Protein AF-0000000080409217 (afdb_homodimer)

Sequence (264 aa):
MKQIHHLCIQTPDYEASKRFYEALGFELVQESPDFHTRAFNSWLKLGDFYIELQTAKVDETLSPYSKHVAGPVHFALYVDDLEAEVRRLESLGVTFLPKHGGNIYFVVDGHLSKLKAPEGTIIELRDTFVIKMKQIHHLCIQTPDYEASKRFYEALGFELVQESPDFHTRAFNSWLKLGDFYIELQTAKVDETLSPYSKHVAGPVHFALYVDDLEAEVRRLESLGVTFLPKHGGNIYFVVDGHLSKLKAPEGTIIELRDTFVIK

Structure (mmCIF, N/CA/C/O backbone):
data_AF-0000000080409217-model_v1
#
loop_
_entity.id
_entity.type
_entity.pdbx_description
1 polymer Glyoxalase
#
loop_
_atom_site.group_PDB
_atom_site.id
_atom_site.type_symbol
_atom_site.label_atom_id
_atom_site.label_alt_id
_atom_site.label_comp_id
_atom_site.label_asym_id
_atom_site.label_entity_id
_atom_site.label_seq_id
_atom_site.pdbx_PDB_ins_code
_atom_site.Cartn_x
_atom_site.Cartn_y
_atom_site.Cartn_z
_atom_site.occupancy
_atom_site.B_iso_or_equiv
_atom_site.auth_seq_id
_atom_site.auth_comp_id
_atom_site.auth_asym_id
_atom_site.auth_atom_id
_atom_site.pdbx_PDB_model_num
ATOM 1 N N . MET A 1 1 ? -2.992 -17.125 6.266 1 79.44 1 MET A N 1
ATOM 2 C CA . MET A 1 1 ? -2.291 -15.898 5.91 1 79.44 1 MET A CA 1
ATOM 3 C C . MET A 1 1 ? -1.653 -15.258 7.141 1 79.44 1 MET A C 1
ATOM 5 O O . MET A 1 1 ? -2.25 -15.242 8.219 1 79.44 1 MET A O 1
ATOM 9 N N . LYS A 1 2 ? -0.479 -14.781 7 1 86.69 2 LYS A N 1
ATOM 10 C CA . LYS A 1 2 ? 0.3 -14.344 8.156 1 86.69 2 LYS A CA 1
ATOM 11 C C . LYS A 1 2 ? 0.233 -12.836 8.328 1 86.69 2 LYS A C 1
ATOM 13 O O . LYS A 1 2 ? -0.535 -12.328 9.148 1 86.69 2 LYS A O 1
ATOM 18 N N . GLN A 1 3 ? 0.924 -12.07 7.457 1 93.5 3 GLN A N 1
ATOM 19 C CA . GLN A 1 3 ? 1.006 -10.625 7.648 1 93.5 3 GLN A CA 1
ATOM 20 C C . GLN A 1 3 ? 1.441 -9.922 6.367 1 93.5 3 GLN A C 1
ATOM 22 O O . GLN A 1 3 ? 1.856 -10.57 5.406 1 93.5 3 GLN A O 1
ATOM 27 N N . ILE A 1 4 ? 1.245 -8.609 6.371 1 96.94 4 ILE A N 1
ATOM 28 C CA . ILE A 1 4 ? 1.768 -7.762 5.305 1 96.94 4 ILE A CA 1
ATOM 29 C C . ILE A 1 4 ? 3.291 -7.848 5.277 1 96.94 4 ILE A C 1
ATOM 31 O O . ILE A 1 4 ? 3.939 -7.848 6.328 1 96.94 4 ILE A O 1
ATOM 35 N N . HIS A 1 5 ? 3.803 -8.047 4.133 1 96.12 5 HIS A N 1
ATOM 36 C CA . HIS A 1 5 ? 5.25 -8.102 3.975 1 96.12 5 HIS A CA 1
ATOM 37 C C . HIS A 1 5 ? 5.805 -6.766 3.484 1 96.12 5 HIS A C 1
ATOM 39 O O . HIS A 1 5 ? 6.648 -6.16 4.145 1 96.12 5 HIS A O 1
ATOM 45 N N . HIS A 1 6 ? 5.355 -6.328 2.285 1 97.44 6 HIS A N 1
ATOM 46 C CA . HIS A 1 6 ? 5.895 -5.062 1.792 1 97.44 6 HIS A CA 1
ATOM 47 C C . HIS A 1 6 ? 4.887 -4.348 0.898 1 97.44 6 HIS A C 1
ATOM 49 O O . HIS A 1 6 ? 3.898 -4.945 0.467 1 97.44 6 HIS A O 1
ATOM 55 N N . LEU A 1 7 ? 5.102 -3.111 0.765 1 98.75 7 LEU A N 1
ATOM 56 C CA . LEU A 1 7 ? 4.5 -2.246 -0.244 1 98.75 7 LEU A CA 1
ATOM 57 C C . LEU A 1 7 ? 5.543 -1.783 -1.256 1 98.75 7 LEU A C 1
ATOM 59 O O . LEU A 1 7 ? 6.613 -1.309 -0.875 1 98.75 7 LEU A O 1
ATOM 63 N N . CYS A 1 8 ? 5.254 -1.978 -2.479 1 98.75 8 CYS A N 1
ATOM 64 C CA . CYS A 1 8 ? 6.164 -1.5 -3.512 1 98.75 8 CYS A CA 1
ATOM 65 C C . CYS A 1 8 ? 5.781 -0.098 -3.971 1 98.75 8 CYS A C 1
ATOM 67 O O . CYS A 1 8 ? 4.613 0.166 -4.27 1 98.75 8 CYS A O 1
ATOM 69 N N . ILE A 1 9 ? 6.727 0.776 -4.02 1 98.88 9 ILE A N 1
ATOM 70 C CA . ILE A 1 9 ? 6.535 2.156 -4.449 1 98.88 9 ILE A CA 1
ATOM 71 C C . ILE A 1 9 ? 7.512 2.484 -5.578 1 98.88 9 ILE A C 1
ATOM 73 O O . ILE A 1 9 ? 8.711 2.229 -5.465 1 98.88 9 ILE A O 1
ATOM 77 N N . GLN A 1 10 ? 6.953 3.039 -6.645 1 98.88 10 GLN A N 1
ATOM 78 C CA . GLN A 1 10 ? 7.785 3.482 -7.762 1 98.88 10 GLN A CA 1
ATOM 79 C C . GLN A 1 10 ? 7.996 4.992 -7.723 1 98.88 10 GLN A C 1
ATOM 81 O O . GLN A 1 10 ? 7.082 5.742 -7.371 1 98.88 10 GLN A O 1
ATOM 86 N N . THR A 1 11 ? 9.172 5.395 -8.102 1 98.81 11 THR A N 1
ATOM 87 C CA . THR A 1 11 ? 9.492 6.816 -8.016 1 98.81 11 THR A CA 1
ATOM 88 C C . THR A 1 11 ? 10.336 7.258 -9.203 1 98.81 11 THR A C 1
ATOM 90 O O . THR A 1 11 ? 11.219 6.523 -9.656 1 98.81 11 THR A O 1
ATOM 93 N N . PRO A 1 12 ? 10.039 8.461 -9.719 1 98 12 PRO A N 1
ATOM 94 C CA . PRO A 1 12 ? 10.914 9.039 -10.742 1 98 12 PRO A CA 1
ATOM 95 C C . PRO A 1 12 ? 12.133 9.742 -10.148 1 98 12 PRO A C 1
ATOM 97 O O . PRO A 1 12 ? 13.055 10.102 -10.875 1 98 12 PRO A O 1
ATOM 100 N N . ASP A 1 13 ? 12.164 9.977 -8.891 1 98 13 ASP A N 1
ATOM 101 C CA . ASP A 1 13 ? 13.258 10.641 -8.195 1 98 13 ASP A CA 1
ATOM 102 C C . ASP A 1 13 ? 13.711 9.82 -6.988 1 98 13 ASP A C 1
ATOM 104 O O . ASP A 1 13 ? 13.328 10.102 -5.852 1 98 13 ASP A O 1
ATOM 108 N N . TYR A 1 14 ? 14.633 8.898 -7.254 1 98.5 14 TYR A N 1
ATOM 109 C CA . TYR A 1 14 ? 15.031 7.875 -6.297 1 98.5 14 TYR A CA 1
ATOM 110 C C . TYR A 1 14 ? 15.633 8.5 -5.043 1 98.5 14 TYR A C 1
ATOM 112 O O . TYR A 1 14 ? 15.219 8.18 -3.926 1 98.5 14 TYR A O 1
ATOM 120 N N . GLU A 1 15 ? 16.531 9.383 -5.23 1 98.69 15 GLU A N 1
ATOM 121 C CA . GLU A 1 15 ? 17.25 9.953 -4.094 1 98.69 15 GLU A CA 1
ATOM 122 C C . GLU A 1 15 ? 16.312 10.727 -3.178 1 98.69 15 GLU A C 1
ATOM 124 O O . GLU A 1 15 ? 16.391 10.602 -1.952 1 98.69 15 GLU A O 1
ATOM 129 N N . ALA A 1 16 ? 15.438 11.5 -3.754 1 98.69 16 ALA A N 1
ATOM 130 C CA . ALA A 1 16 ? 14.484 12.273 -2.965 1 98.69 16 ALA A CA 1
ATOM 131 C C . ALA A 1 16 ? 13.531 11.352 -2.201 1 98.69 16 ALA A C 1
ATOM 133 O O . ALA A 1 16 ? 13.258 11.57 -1.021 1 98.69 16 ALA A O 1
ATOM 134 N N . SER A 1 17 ? 13.078 10.32 -2.861 1 98.88 17 SER A N 1
ATOM 135 C CA . SER A 1 17 ? 12.164 9.391 -2.213 1 98.88 17 SER A CA 1
ATOM 136 C C . SER A 1 17 ? 12.859 8.609 -1.104 1 98.88 17 SER A C 1
ATOM 138 O O . SER A 1 17 ? 12.305 8.422 -0.023 1 98.88 17 SER A O 1
ATOM 140 N N . LYS A 1 18 ? 14.023 8.18 -1.404 1 98.75 18 LYS A N 1
ATOM 141 C CA . LYS A 1 18 ? 14.797 7.473 -0.39 1 98.75 18 LYS A CA 1
ATOM 142 C C . LYS A 1 18 ? 14.953 8.312 0.871 1 98.75 18 LYS A C 1
ATOM 144 O O . LYS A 1 18 ? 14.688 7.844 1.979 1 98.75 18 LYS A O 1
ATOM 149 N N . ARG A 1 19 ? 15.359 9.539 0.72 1 98.62 19 ARG A N 1
ATOM 150 C CA . ARG A 1 19 ? 15.539 10.445 1.847 1 98.62 19 ARG A CA 1
ATOM 151 C C . ARG A 1 19 ? 14.227 10.664 2.592 1 98.62 19 ARG A C 1
ATOM 153 O O . ARG A 1 19 ? 14.203 10.727 3.822 1 98.62 19 ARG A O 1
ATOM 160 N N . PHE A 1 20 ? 13.188 10.773 1.83 1 98.81 20 PHE A N 1
ATOM 161 C CA . PHE A 1 20 ? 11.867 10.984 2.398 1 98.81 20 PHE A CA 1
ATOM 162 C C . PHE A 1 20 ? 11.469 9.828 3.307 1 98.81 20 PHE A C 1
ATOM 164 O O . PHE A 1 20 ? 11.07 10.039 4.453 1 98.81 20 PHE A O 1
ATOM 171 N N . TYR A 1 21 ? 11.594 8.625 2.875 1 98.75 21 TYR A N 1
ATOM 172 C CA . TYR A 1 21 ? 11.156 7.461 3.648 1 98.75 21 TYR A CA 1
ATOM 173 C C . TYR A 1 21 ? 12.109 7.199 4.812 1 98.75 21 TYR A C 1
ATOM 175 O O . TYR A 1 21 ? 11.688 6.723 5.867 1 98.75 21 TYR A O 1
ATOM 183 N N . GLU A 1 22 ? 13.344 7.531 4.613 1 98.56 22 GLU A N 1
ATOM 184 C CA . GLU A 1 22 ? 14.258 7.484 5.754 1 98.56 22 GLU A CA 1
ATOM 185 C C . GLU A 1 22 ? 13.828 8.469 6.84 1 98.56 22 GLU A C 1
ATOM 187 O O . GLU A 1 22 ? 13.898 8.156 8.031 1 98.56 22 GLU A O 1
ATOM 192 N N . ALA A 1 23 ? 13.414 9.656 6.414 1 98.12 23 ALA A N 1
ATOM 193 C CA . ALA A 1 23 ? 12.922 10.648 7.363 1 98.12 23 ALA A CA 1
ATOM 194 C C . ALA A 1 23 ? 11.703 10.133 8.125 1 98.12 23 ALA A C 1
ATOM 196 O O . ALA A 1 23 ? 11.445 10.547 9.258 1 98.12 23 ALA A O 1
ATOM 197 N N . LEU A 1 24 ? 10.977 9.203 7.516 1 98.06 24 LEU A N 1
ATOM 198 C CA . LEU A 1 24 ? 9.789 8.641 8.148 1 98.06 24 LEU A CA 1
ATOM 199 C C . LEU A 1 24 ? 10.156 7.496 9.086 1 98.06 24 LEU A C 1
ATOM 201 O O . LEU A 1 24 ? 9.281 6.859 9.672 1 98.06 24 LEU A O 1
ATOM 205 N N . GLY A 1 25 ? 11.383 7.168 9.156 1 97.19 25 GLY A N 1
ATOM 206 C CA . GLY A 1 25 ? 11.828 6.172 10.125 1 97.19 25 GLY A CA 1
ATOM 207 C C . GLY A 1 25 ? 12.203 4.848 9.484 1 97.19 25 GLY A C 1
ATOM 208 O O . GLY A 1 25 ? 12.609 3.914 10.172 1 97.19 25 GLY A O 1
ATOM 209 N N . PHE A 1 26 ? 12.055 4.793 8.156 1 98.44 26 PHE A N 1
ATOM 210 C CA . PHE A 1 26 ? 12.484 3.578 7.473 1 98.44 26 PHE A CA 1
ATOM 211 C C . PHE A 1 26 ? 14.008 3.514 7.383 1 98.44 26 PHE A C 1
ATOM 213 O O . PHE A 1 26 ? 14.664 4.531 7.16 1 98.44 26 PHE A O 1
ATOM 220 N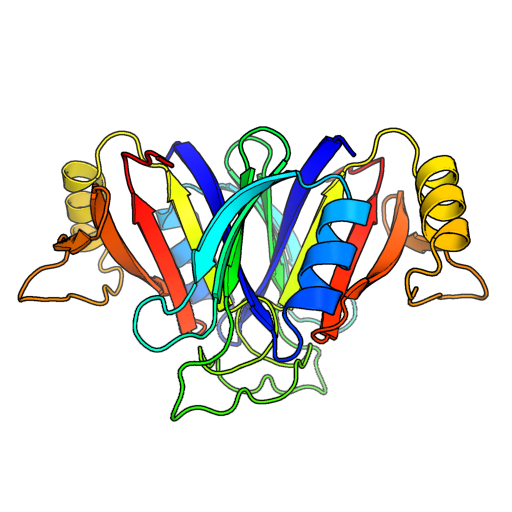 N . GLU A 1 27 ? 14.5 2.27 7.512 1 98.06 27 GLU A N 1
ATOM 221 C CA . GLU A 1 27 ? 15.93 2.029 7.383 1 98.06 27 GLU A CA 1
ATOM 222 C C . GLU A 1 27 ? 16.266 1.353 6.059 1 98.06 27 GLU A C 1
ATOM 224 O O . GLU A 1 27 ? 15.664 0.336 5.707 1 98.06 27 GLU A O 1
ATOM 229 N N . LEU A 1 28 ? 17.188 1.879 5.324 1 98.25 28 LEU A N 1
ATOM 230 C CA . LEU A 1 28 ? 17.672 1.218 4.117 1 98.25 28 LEU A CA 1
ATOM 231 C C . LEU A 1 28 ? 18.422 -0.06 4.465 1 98.25 28 LEU A C 1
ATOM 233 O O . LEU A 1 28 ? 19.469 -0.009 5.113 1 98.25 28 LEU A O 1
ATOM 237 N N . VAL A 1 29 ? 17.938 -1.177 4.012 1 97.06 29 VAL A N 1
ATOM 238 C CA . VAL A 1 29 ? 18.578 -2.426 4.414 1 97.06 29 VAL A CA 1
ATOM 239 C C . VAL A 1 29 ? 19.234 -3.09 3.203 1 97.06 29 VAL A C 1
ATOM 241 O O . VAL A 1 29 ? 20.078 -3.969 3.352 1 97.06 29 VAL A O 1
ATOM 244 N N . GLN A 1 30 ? 18.797 -2.703 1.999 1 96.88 30 GLN A N 1
ATOM 245 C CA . GLN A 1 30 ? 19.406 -3.174 0.761 1 96.88 30 GLN A CA 1
ATOM 246 C C . GLN A 1 30 ? 19.188 -2.182 -0.377 1 96.88 30 GLN A C 1
ATOM 248 O O . GLN A 1 30 ? 18.062 -1.697 -0.57 1 96.88 30 GLN A O 1
ATOM 253 N N . GLU A 1 31 ? 20.234 -1.83 -1.026 1 97.12 31 GLU A N 1
ATOM 254 C CA . GLU A 1 31 ? 20.203 -0.997 -2.225 1 97.12 31 GLU A CA 1
ATOM 255 C C . GLU A 1 31 ? 20.797 -1.722 -3.422 1 97.12 31 GLU A C 1
ATOM 257 O O . GLU A 1 31 ? 21.984 -2.094 -3.398 1 97.12 31 GLU A O 1
ATOM 262 N N . SER A 1 32 ? 19.953 -1.955 -4.418 1 95.19 32 SER A N 1
ATOM 263 C CA . SER A 1 32 ? 20.406 -2.693 -5.59 1 95.19 32 SER A CA 1
ATOM 264 C C . SER A 1 32 ? 20.422 -1.807 -6.832 1 95.19 32 SER A C 1
ATOM 266 O O . SER A 1 32 ? 19.391 -1.588 -7.457 1 95.19 32 SER A O 1
ATOM 268 N N . PRO A 1 33 ? 21.625 -1.341 -7.195 1 95.94 33 PRO A N 1
ATOM 269 C CA . PRO A 1 33 ? 21.734 -0.594 -8.453 1 95.94 33 PRO A CA 1
ATOM 270 C C . PRO A 1 33 ? 21.672 -1.495 -9.68 1 95.94 33 PRO A C 1
ATOM 272 O O . PRO A 1 33 ? 22.047 -2.666 -9.617 1 95.94 33 PRO A O 1
ATOM 275 N N . ASP A 1 34 ? 21.125 -0.956 -10.781 1 94.56 34 ASP A N 1
ATOM 276 C CA . ASP A 1 34 ? 21.062 -1.644 -12.07 1 94.56 34 ASP A CA 1
ATOM 277 C C . ASP A 1 34 ? 20.344 -2.984 -11.945 1 94.56 34 ASP A C 1
ATOM 279 O O . ASP A 1 34 ? 20.859 -4.016 -12.375 1 94.56 34 ASP A O 1
ATOM 283 N N . PHE A 1 35 ? 19.219 -2.889 -11.305 1 91.56 35 PHE A N 1
ATOM 284 C CA . PHE A 1 35 ? 18.453 -4.09 -10.992 1 91.56 35 PHE A CA 1
ATOM 285 C C . PHE A 1 35 ? 17.359 -4.328 -12.031 1 91.56 35 PHE A C 1
ATOM 287 O O . PHE A 1 35 ? 16.406 -3.553 -12.125 1 91.56 35 PHE A O 1
ATOM 294 N N . HIS A 1 36 ? 17.453 -5.406 -12.781 1 91.75 36 HIS A N 1
ATOM 295 C CA . HIS A 1 36 ? 16.469 -5.766 -13.789 1 91.75 36 HIS A CA 1
ATOM 296 C C . HIS A 1 36 ? 16.094 -4.566 -14.656 1 91.75 36 HIS A C 1
ATOM 298 O O . HIS A 1 36 ? 14.906 -4.25 -14.812 1 91.75 36 HIS A O 1
ATOM 304 N N . THR A 1 37 ? 17 -3.803 -15.102 1 95 37 THR A N 1
ATOM 305 C CA . THR A 1 37 ? 16.906 -2.68 -16.031 1 95 37 THR A CA 1
ATOM 306 C C . THR A 1 37 ? 16.391 -1.435 -15.32 1 95 37 THR A C 1
ATOM 308 O O . THR A 1 37 ? 15.977 -0.469 -15.969 1 95 37 THR A O 1
ATOM 311 N N . ARG A 1 38 ? 16.312 -1.523 -14.039 1 97.19 38 ARG A N 1
ATOM 312 C CA . ARG A 1 38 ? 16.016 -0.347 -13.227 1 97.19 38 ARG A CA 1
ATOM 313 C C . ARG A 1 38 ? 17.312 0.275 -12.688 1 97.19 38 ARG A C 1
ATOM 315 O O . ARG A 1 38 ? 18.266 -0.435 -12.391 1 97.19 38 ARG A O 1
ATOM 322 N N . ALA A 1 39 ? 17.25 1.572 -12.578 1 97.69 39 ALA A N 1
ATOM 323 C CA . ALA A 1 39 ? 18.391 2.221 -11.953 1 97.69 39 ALA A CA 1
ATOM 324 C C . ALA A 1 39 ? 18.578 1.74 -10.523 1 97.69 39 ALA A C 1
ATOM 326 O O . ALA A 1 39 ? 19.703 1.487 -10.086 1 97.69 39 ALA A O 1
ATOM 327 N N . PHE A 1 40 ? 17.438 1.623 -9.773 1 97.75 40 PHE A N 1
ATOM 328 C CA . PHE A 1 40 ? 17.547 1.156 -8.398 1 97.75 40 PHE A CA 1
ATOM 329 C C . PHE A 1 40 ? 16.344 0.286 -8.023 1 97.75 40 PHE A C 1
ATOM 331 O O . PHE A 1 40 ? 15.227 0.536 -8.477 1 97.75 40 PHE A O 1
ATOM 338 N N . ASN A 1 41 ? 16.547 -0.669 -7.25 1 97.25 41 ASN A N 1
ATOM 339 C CA . ASN A 1 41 ? 15.586 -1.37 -6.395 1 97.25 41 ASN A CA 1
ATOM 340 C C . ASN A 1 41 ? 16.109 -1.495 -4.965 1 97.25 41 ASN A C 1
ATOM 342 O O . ASN A 1 41 ? 17.156 -2.09 -4.73 1 97.25 41 ASN A O 1
ATOM 346 N N . SER A 1 42 ? 15.391 -0.93 -4.07 1 98.06 42 SER A N 1
ATOM 347 C CA . SER A 1 42 ? 15.891 -0.88 -2.699 1 98.06 42 SER A CA 1
ATOM 348 C C . SER A 1 42 ? 14.828 -1.339 -1.706 1 98.06 42 SER A C 1
ATOM 350 O O . SER A 1 42 ? 13.625 -1.199 -1.963 1 98.06 42 SER A O 1
ATOM 352 N N . TRP A 1 43 ? 15.328 -1.875 -0.633 1 97.75 43 TRP A N 1
ATOM 353 C CA . TRP A 1 43 ? 14.453 -2.297 0.459 1 97.75 43 TRP A CA 1
ATOM 354 C C . TRP A 1 43 ? 14.664 -1.427 1.692 1 97.75 43 TRP A C 1
ATOM 356 O O . TRP A 1 43 ? 15.789 -1.31 2.193 1 97.75 43 TRP A O 1
ATOM 366 N N . LEU A 1 44 ? 13.609 -0.764 2.16 1 98.5 44 LEU A N 1
ATOM 367 C CA . LEU A 1 44 ? 13.586 0.021 3.391 1 98.5 44 LEU A CA 1
ATOM 368 C C . LEU A 1 44 ? 12.688 -0.631 4.438 1 98.5 44 LEU A C 1
ATOM 370 O O . LEU A 1 44 ? 11.562 -1.021 4.137 1 98.5 44 LEU A O 1
ATOM 374 N N . LYS A 1 45 ? 13.18 -0.692 5.637 1 97.69 45 LYS A N 1
ATOM 375 C CA . LYS A 1 45 ? 12.516 -1.498 6.656 1 97.69 45 LYS A CA 1
ATOM 376 C C . LYS A 1 45 ? 12 -0.626 7.797 1 97.69 45 LYS A C 1
ATOM 378 O O . LYS A 1 45 ? 12.688 0.295 8.242 1 97.69 45 LYS A O 1
ATOM 383 N N . LEU A 1 46 ? 10.844 -0.836 8.258 1 97.5 46 LEU A N 1
ATOM 384 C CA . LEU A 1 46 ? 10.242 -0.314 9.484 1 97.5 46 LEU A CA 1
ATOM 385 C C . LEU A 1 46 ? 9.586 -1.432 10.289 1 97.5 46 LEU A C 1
ATOM 387 O O . LEU A 1 46 ? 8.508 -1.909 9.93 1 97.5 46 LEU A O 1
ATOM 391 N N . GLY A 1 47 ? 10.219 -1.869 11.406 1 94.5 47 GLY A N 1
ATOM 392 C CA . GLY A 1 47 ? 9.758 -3.07 12.078 1 94.5 47 GLY A CA 1
ATOM 393 C C . GLY A 1 47 ? 9.82 -4.309 11.203 1 94.5 47 GLY A C 1
ATOM 394 O O . GLY A 1 47 ? 10.883 -4.641 10.664 1 94.5 47 GLY A O 1
ATOM 395 N N . ASP A 1 48 ? 8.703 -4.926 10.938 1 91.94 48 ASP A N 1
ATOM 396 C CA . ASP A 1 48 ? 8.648 -6.129 10.109 1 91.94 48 ASP A CA 1
ATOM 397 C C . ASP A 1 48 ? 8.094 -5.816 8.719 1 91.94 48 ASP A C 1
ATOM 399 O O . ASP A 1 48 ? 7.84 -6.73 7.934 1 91.94 48 ASP A O 1
ATOM 403 N N . PHE A 1 49 ? 7.91 -4.598 8.453 1 95.75 49 PHE A N 1
ATOM 404 C CA . PHE A 1 49 ? 7.34 -4.141 7.191 1 95.75 49 PHE A CA 1
ATOM 405 C C . PHE A 1 49 ? 8.414 -3.527 6.305 1 95.75 49 PHE A C 1
ATOM 407 O O . PHE A 1 49 ? 9.336 -2.867 6.797 1 95.75 49 PHE A O 1
ATOM 414 N N . TYR A 1 50 ? 8.258 -3.715 4.992 1 97.44 50 TYR A N 1
ATOM 415 C CA . TYR A 1 50 ? 9.234 -3.16 4.055 1 97.44 50 TYR A CA 1
ATOM 416 C C . TYR A 1 50 ? 8.547 -2.279 3.018 1 97.44 50 TYR A C 1
ATOM 418 O O . TYR A 1 50 ? 7.387 -2.514 2.662 1 97.44 50 TYR A O 1
ATOM 426 N N . ILE A 1 51 ? 9.242 -1.349 2.611 1 98.56 51 ILE A N 1
ATOM 427 C CA . ILE A 1 51 ? 8.977 -0.69 1.337 1 98.56 51 ILE A CA 1
ATOM 428 C C . ILE A 1 51 ? 9.992 -1.16 0.295 1 98.56 51 ILE A C 1
ATOM 430 O O . ILE A 1 51 ? 11.203 -1.141 0.542 1 98.56 51 ILE A O 1
ATOM 434 N N . GLU A 1 52 ? 9.531 -1.715 -0.746 1 98 52 GLU A N 1
ATOM 435 C CA . GLU A 1 52 ? 10.344 -1.892 -1.946 1 98 52 GLU A CA 1
ATOM 436 C C . GLU A 1 52 ? 10.312 -0.644 -2.822 1 98 52 GLU A C 1
ATOM 438 O O . GLU A 1 52 ? 9.297 -0.346 -3.453 1 98 52 GLU A O 1
ATOM 443 N N . LEU A 1 53 ? 11.375 0.102 -2.816 1 98.81 53 LEU A N 1
ATOM 444 C CA . LEU A 1 53 ? 11.469 1.349 -3.568 1 98.81 53 LEU A CA 1
ATOM 445 C C . LEU A 1 53 ? 12.188 1.13 -4.895 1 98.81 53 LEU A C 1
ATOM 447 O O . LEU A 1 53 ? 13.359 0.751 -4.914 1 98.81 53 LEU A O 1
ATOM 451 N N . GLN A 1 54 ? 11.477 1.393 -5.965 1 98.5 54 GLN A N 1
ATOM 452 C CA . GLN A 1 54 ? 12.109 1.088 -7.242 1 98.5 54 GLN A CA 1
ATOM 453 C C . GLN A 1 54 ? 11.93 2.234 -8.234 1 98.5 54 GLN A C 1
ATOM 455 O O . GLN A 1 54 ? 10.922 2.943 -8.195 1 98.5 54 GLN A O 1
ATOM 460 N N . THR A 1 55 ? 12.867 2.42 -9.117 1 98.56 55 THR A N 1
ATOM 461 C CA . THR A 1 55 ? 12.758 3.318 -10.266 1 98.56 55 THR A CA 1
ATOM 462 C C . THR A 1 55 ? 12.094 2.613 -11.445 1 98.56 55 THR A C 1
ATOM 464 O O . THR A 1 55 ? 11.898 1.396 -11.414 1 98.56 55 THR A O 1
ATOM 467 N N . ALA A 1 56 ? 11.688 3.408 -12.398 1 97.88 56 ALA A N 1
ATOM 468 C CA . ALA A 1 56 ? 11.188 2.82 -13.641 1 97.88 56 ALA A CA 1
ATOM 469 C C . ALA A 1 56 ? 12.266 1.978 -14.32 1 97.88 56 ALA A C 1
ATOM 471 O O . ALA A 1 56 ? 13.453 2.152 -14.062 1 97.88 56 ALA A O 1
ATOM 472 N N . LYS A 1 57 ? 11.836 1.086 -15.148 1 97.44 57 LYS A N 1
ATOM 473 C CA . LYS A 1 57 ? 12.781 0.432 -16.047 1 97.44 57 LYS A CA 1
ATOM 474 C C . LYS A 1 57 ? 13.328 1.413 -17.078 1 97.44 57 LYS A C 1
ATOM 476 O O . LYS A 1 57 ? 12.711 2.443 -17.344 1 97.44 57 LYS A O 1
ATOM 481 N N . VAL A 1 58 ? 14.414 1.097 -17.656 1 95.19 58 VAL A N 1
ATOM 482 C CA . VAL A 1 58 ? 15.164 1.989 -18.531 1 95.19 58 VAL A CA 1
ATOM 483 C C . VAL A 1 58 ? 14.289 2.412 -19.703 1 95.19 58 VAL A C 1
ATOM 485 O O . VAL A 1 58 ? 14.398 3.541 -20.188 1 95.19 58 VAL A O 1
ATOM 488 N N . ASP A 1 59 ? 13.438 1.643 -20.188 1 94.06 59 ASP A N 1
ATOM 489 C CA . ASP A 1 59 ? 12.641 1.926 -21.375 1 94.06 59 ASP A CA 1
ATOM 490 C C . ASP A 1 59 ? 11.219 2.33 -21 1 94.06 59 ASP A C 1
ATOM 492 O O . ASP A 1 59 ? 10.328 2.348 -21.844 1 94.06 59 ASP A O 1
ATOM 496 N N . GLU A 1 60 ? 11.055 2.709 -19.703 1 95.88 60 GLU A N 1
ATOM 497 C CA . GLU A 1 60 ? 9.719 3.051 -19.219 1 95.88 60 GLU A CA 1
ATOM 498 C C . GLU A 1 60 ? 9.703 4.438 -18.594 1 95.88 60 GLU A C 1
ATOM 500 O O . GLU A 1 60 ? 10.719 4.902 -18.078 1 95.88 60 GLU A O 1
ATOM 505 N N . THR A 1 61 ? 8.586 5.062 -18.75 1 96.25 61 THR A N 1
ATOM 506 C CA . THR A 1 61 ? 8.281 6.285 -18.016 1 96.25 61 THR A CA 1
ATOM 507 C C . THR A 1 61 ? 7.059 6.086 -17.125 1 96.25 61 THR A C 1
ATOM 509 O O . THR A 1 61 ? 6.02 5.609 -17.578 1 96.25 61 THR A O 1
ATOM 512 N N . LEU A 1 62 ? 7.207 6.449 -15.898 1 98.06 62 LEU A N 1
ATOM 513 C CA . LEU A 1 62 ? 6.082 6.312 -14.977 1 98.06 62 LEU A CA 1
ATOM 514 C C . LEU A 1 62 ? 5.07 7.434 -15.188 1 98.06 62 LEU A C 1
ATOM 516 O O . LEU A 1 62 ? 5.445 8.602 -15.305 1 98.06 62 LEU A O 1
ATOM 520 N N . SER A 1 63 ? 3.807 7.074 -15.305 1 98.12 63 SER A N 1
ATOM 521 C CA . SER A 1 63 ? 2.785 8.109 -15.203 1 98.12 63 SER A CA 1
ATOM 522 C C . SER A 1 63 ? 2.752 8.719 -13.805 1 98.12 63 SER A C 1
ATOM 524 O O . SER A 1 63 ? 3.088 8.055 -12.828 1 98.12 63 SER A O 1
ATOM 526 N N . PRO A 1 64 ? 2.355 10.016 -13.719 1 98.25 64 PRO A N 1
ATOM 527 C CA . PRO A 1 64 ? 2.328 10.664 -12.398 1 98.25 64 PRO A CA 1
ATOM 528 C C . PRO A 1 64 ? 1.342 10.008 -11.438 1 98.25 64 PRO A C 1
ATOM 530 O O . PRO A 1 64 ? 0.333 9.445 -11.875 1 98.25 64 PRO A O 1
ATOM 533 N N . TYR A 1 65 ? 1.631 10.102 -10.227 1 98.06 65 TYR A N 1
ATOM 534 C CA . TYR A 1 65 ? 0.742 9.648 -9.164 1 98.06 65 TYR A CA 1
ATOM 535 C C . TYR A 1 65 ? -0.625 10.312 -9.273 1 98.06 65 TYR A C 1
ATOM 537 O O . TYR A 1 65 ? -0.719 11.508 -9.586 1 98.06 65 TYR A O 1
ATOM 545 N N . SER A 1 66 ? -1.634 9.57 -8.984 1 97.94 66 SER A N 1
ATOM 546 C CA . SER A 1 66 ? -2.998 10.062 -8.844 1 97.94 66 SER A CA 1
ATOM 547 C C . SER A 1 66 ? -3.746 9.32 -7.738 1 97.94 66 SER A C 1
ATOM 549 O O . SER A 1 66 ? -3.619 8.102 -7.609 1 97.94 66 SER A O 1
ATOM 551 N N . LYS A 1 67 ? -4.578 10.039 -6.992 1 96.56 67 LYS A N 1
ATOM 552 C CA . LYS A 1 67 ? -5.418 9.406 -5.984 1 96.56 67 LYS A CA 1
ATOM 553 C C . LYS A 1 67 ? -6.738 8.93 -6.586 1 96.56 67 LYS A C 1
ATOM 555 O O . LYS A 1 67 ? -7.578 8.367 -5.883 1 96.56 67 LYS A O 1
ATOM 560 N N . HIS A 1 68 ? -6.938 9.172 -7.852 1 97.5 68 HIS A N 1
ATOM 561 C CA . HIS A 1 68 ? -8.188 8.812 -8.508 1 97.5 68 HIS A CA 1
ATOM 562 C C . HIS A 1 68 ? -8.008 7.594 -9.406 1 97.5 68 HIS A C 1
ATOM 564 O O . HIS A 1 68 ? -8.43 7.602 -10.562 1 97.5 68 HIS A O 1
ATOM 570 N N . VAL A 1 69 ? -7.383 6.598 -8.867 1 98.25 69 VAL A N 1
ATOM 571 C CA . VAL A 1 69 ? -7.117 5.363 -9.602 1 98.25 69 VAL A CA 1
ATOM 572 C C . VAL A 1 69 ? -7.645 4.168 -8.805 1 98.25 69 VAL A C 1
ATOM 574 O O . VAL A 1 69 ? -7.793 4.242 -7.586 1 98.25 69 VAL A O 1
ATOM 577 N N . ALA A 1 70 ? -7.973 3.109 -9.555 1 98.75 70 ALA A N 1
ATOM 578 C CA . ALA A 1 70 ? -8.188 1.824 -8.898 1 98.75 70 ALA A CA 1
ATOM 579 C C . ALA A 1 70 ? -6.879 1.25 -8.367 1 98.75 70 ALA A C 1
ATOM 581 O O . ALA A 1 70 ? -5.832 1.388 -9.008 1 98.75 70 ALA A O 1
ATOM 582 N N . GLY A 1 71 ? -6.984 0.55 -7.238 1 98.75 71 GLY A N 1
ATOM 583 C CA . GLY A 1 71 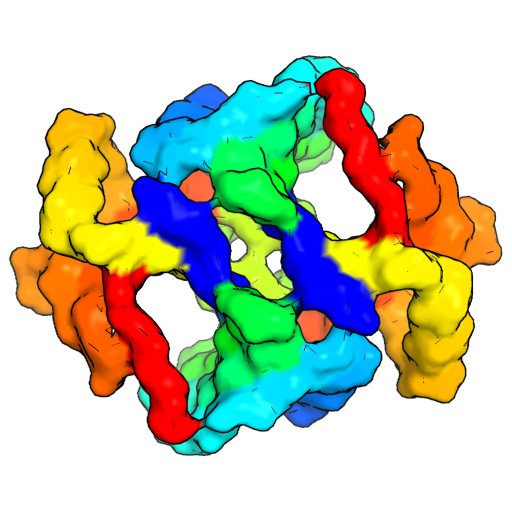? -5.781 -0.008 -6.641 1 98.75 71 GLY A CA 1
ATOM 584 C C . GLY A 1 71 ? -5.285 0.781 -5.441 1 98.75 71 GLY A C 1
ATOM 585 O O . GLY A 1 71 ? -6.043 1.55 -4.844 1 98.75 71 GLY A O 1
ATOM 586 N N . PRO A 1 72 ? -4.055 0.535 -4.996 1 98.81 72 PRO A N 1
ATOM 587 C CA . PRO A 1 72 ? -3.508 1.229 -3.828 1 98.81 72 PRO A CA 1
ATOM 588 C C . PRO A 1 72 ? -3.291 2.721 -4.074 1 98.81 72 PRO A C 1
ATOM 590 O O . PRO A 1 72 ? -2.678 3.1 -5.074 1 98.81 72 PRO A O 1
ATOM 593 N N . VAL A 1 73 ? -3.715 3.508 -3.098 1 98.56 73 VAL A N 1
ATOM 594 C CA . VAL A 1 73 ? -3.643 4.934 -3.402 1 98.56 73 VAL A CA 1
ATOM 595 C C . VAL A 1 73 ? -2.932 5.668 -2.27 1 98.56 73 VAL A C 1
ATOM 597 O O . VAL A 1 73 ? -2.383 6.754 -2.473 1 98.56 73 VAL A O 1
ATOM 600 N N . HIS A 1 74 ? -3.029 5.246 -1.019 1 98.69 74 HIS A N 1
ATOM 601 C CA . HIS A 1 74 ? -2.248 5.809 0.078 1 98.69 74 HIS A CA 1
ATOM 602 C C . HIS A 1 74 ? -2.066 4.793 1.201 1 98.69 74 HIS A C 1
ATOM 604 O O . HIS A 1 74 ? -2.688 3.729 1.188 1 98.69 74 HIS A O 1
ATOM 610 N N . PHE A 1 75 ? -1.12 5.086 2.094 1 98.62 75 PHE A N 1
ATOM 611 C CA . PHE A 1 75 ? -0.956 4.258 3.283 1 98.62 75 PHE A CA 1
ATOM 612 C C . PHE A 1 75 ? -0.726 5.121 4.52 1 98.62 75 PHE A C 1
ATOM 614 O O . PHE A 1 75 ? -0.575 6.34 4.41 1 98.62 75 PHE A O 1
ATOM 621 N N . ALA A 1 76 ? -0.888 4.48 5.594 1 97.62 76 ALA A N 1
ATOM 622 C CA . ALA A 1 76 ? -0.787 5.219 6.852 1 97.62 76 ALA A CA 1
ATOM 623 C C . ALA A 1 76 ? 0.186 4.535 7.809 1 97.62 76 ALA A C 1
ATOM 625 O O . ALA A 1 76 ? 0.329 3.311 7.789 1 97.62 76 ALA A O 1
ATOM 626 N N . LEU A 1 77 ? 0.773 5.344 8.586 1 97.88 77 LEU A N 1
ATOM 627 C CA . LEU A 1 77 ? 1.669 4.875 9.641 1 97.88 77 LEU A CA 1
ATOM 628 C C . LEU A 1 77 ? 1.152 5.281 11.016 1 97.88 77 LEU A C 1
ATOM 630 O O . LEU A 1 77 ? 0.643 6.395 11.188 1 97.88 77 LEU A O 1
ATOM 634 N N . TYR A 1 78 ? 1.351 4.367 11.891 1 95.81 78 TYR A N 1
ATOM 635 C CA . TYR A 1 78 ? 1.188 4.715 13.297 1 95.81 78 TYR A CA 1
ATOM 636 C C . TYR A 1 78 ? 2.441 5.391 13.844 1 95.81 78 TYR A C 1
ATOM 638 O O . TYR A 1 78 ? 3.561 4.961 13.547 1 95.81 78 TYR A O 1
ATOM 646 N N . VAL A 1 79 ? 2.125 6.422 14.57 1 96.12 79 VAL A N 1
ATOM 647 C CA . VAL A 1 79 ? 3.221 7.078 15.281 1 96.12 79 VAL A CA 1
ATOM 648 C C . VAL A 1 79 ? 2.908 7.141 16.766 1 96.12 79 VAL A C 1
ATOM 650 O O . VAL A 1 79 ? 1.751 7 17.172 1 96.12 79 VAL A O 1
ATOM 653 N N . ASP A 1 80 ? 3.918 7.266 17.609 1 94.12 80 ASP A N 1
ATOM 654 C CA . ASP A 1 80 ? 3.723 7.301 19.062 1 94.12 80 ASP A CA 1
ATOM 655 C C . ASP A 1 80 ? 3.055 8.602 19.5 1 94.12 80 ASP A C 1
ATOM 657 O O . ASP A 1 80 ? 2.209 8.609 20.391 1 94.12 80 ASP A O 1
ATOM 661 N N . ASP A 1 81 ? 3.469 9.688 18.969 1 95.75 81 ASP A N 1
ATOM 662 C CA . ASP A 1 81 ? 3.029 11.055 19.25 1 95.75 81 ASP A CA 1
ATOM 663 C C . ASP A 1 81 ? 2.926 11.875 17.969 1 95.75 81 ASP A C 1
ATOM 665 O O . ASP A 1 81 ? 3.939 12.32 17.422 1 95.75 81 ASP A O 1
ATOM 669 N N . LEU A 1 82 ? 1.659 12.094 17.547 1 96.62 82 LEU A N 1
ATOM 670 C CA . LEU A 1 82 ? 1.414 12.734 16.25 1 96.62 82 LEU A CA 1
ATOM 671 C C . LEU A 1 82 ? 1.991 14.148 16.234 1 96.62 82 LEU A C 1
ATOM 673 O O . LEU A 1 82 ? 2.678 14.531 15.289 1 96.62 82 LEU A O 1
ATOM 677 N N . GLU A 1 83 ? 1.772 14.93 17.25 1 96.44 83 GLU A N 1
ATOM 678 C CA . GLU A 1 83 ? 2.24 16.312 17.312 1 96.44 83 GLU A CA 1
ATOM 679 C C . GLU A 1 83 ? 3.764 16.375 17.25 1 96.44 83 GLU A C 1
ATOM 681 O O . GLU A 1 83 ? 4.32 17.188 16.5 1 96.44 83 GLU A O 1
ATOM 686 N N . ALA A 1 84 ? 4.391 15.57 18 1 97.44 84 ALA A N 1
ATOM 687 C CA . ALA A 1 84 ? 5.852 15.547 18.031 1 97.44 84 ALA A CA 1
ATOM 688 C C . ALA A 1 84 ? 6.422 15.164 16.656 1 97.44 84 ALA A C 1
ATOM 690 O O . ALA A 1 84 ? 7.398 15.758 16.203 1 97.44 84 ALA A O 1
ATOM 691 N N . GLU A 1 85 ? 5.812 14.172 16.047 1 97.31 85 GLU A N 1
ATOM 692 C CA . GLU A 1 85 ? 6.309 13.703 14.75 1 97.31 85 GLU A CA 1
ATOM 693 C C . GLU A 1 85 ? 6.109 14.758 13.664 1 97.31 85 GLU A C 1
ATOM 695 O O . GLU A 1 85 ? 6.984 14.961 12.82 1 97.31 85 GLU A O 1
ATOM 700 N N . VAL A 1 86 ? 5.012 15.422 13.688 1 97.5 86 VAL A N 1
ATOM 701 C CA . VAL A 1 86 ? 4.738 16.469 12.719 1 97.5 86 VAL A CA 1
ATOM 702 C C . VAL A 1 86 ? 5.766 17.594 12.867 1 97.5 86 VAL A C 1
ATOM 704 O O . VAL A 1 86 ? 6.332 18.062 11.875 1 97.5 86 VAL A O 1
ATOM 707 N N . ARG A 1 87 ? 6 17.969 14.086 1 97.69 87 ARG A N 1
ATOM 708 C CA . ARG A 1 87 ? 6.996 19 14.328 1 97.69 87 ARG A CA 1
ATOM 709 C C . ARG A 1 87 ? 8.367 18.594 13.805 1 97.69 87 ARG A C 1
ATOM 711 O O . ARG A 1 87 ? 9.055 19.391 13.164 1 97.69 87 ARG A O 1
ATOM 718 N N . ARG A 1 88 ? 8.727 17.406 14.055 1 97.69 88 ARG A N 1
ATOM 719 C CA . ARG A 1 88 ? 10.016 16.891 13.602 1 97.69 88 ARG A CA 1
ATOM 720 C C . ARG A 1 88 ? 10.109 16.922 12.078 1 97.69 88 ARG A C 1
ATOM 722 O O . ARG A 1 88 ? 11.094 17.406 11.523 1 97.69 88 ARG A O 1
ATOM 729 N N . LEU A 1 89 ? 9.109 16.438 11.43 1 97.88 89 LEU A N 1
ATOM 730 C CA . LEU A 1 89 ? 9.109 16.344 9.977 1 97.88 89 LEU A CA 1
ATOM 731 C C . LEU A 1 89 ? 9.047 17.719 9.344 1 97.88 89 LEU A C 1
ATOM 733 O O . LEU A 1 89 ? 9.617 17.953 8.273 1 97.88 89 LEU A O 1
ATOM 737 N N . GLU A 1 90 ? 8.336 18.656 10 1 97.31 90 GLU A N 1
ATOM 738 C CA . GLU A 1 90 ? 8.359 20.047 9.555 1 97.31 90 GLU A CA 1
ATOM 739 C C . GLU A 1 90 ? 9.773 20.609 9.555 1 97.31 90 GLU A C 1
ATOM 741 O O . GLU A 1 90 ? 10.18 21.281 8.609 1 97.31 90 GLU A O 1
ATOM 746 N N . SER A 1 91 ? 10.477 20.297 10.555 1 97.94 91 SER A N 1
ATOM 747 C CA . SER A 1 91 ? 11.844 20.812 10.688 1 97.94 91 SER A CA 1
ATOM 748 C C . SER A 1 91 ? 12.758 20.219 9.617 1 97.94 91 SER A C 1
ATOM 750 O O . SER A 1 91 ? 13.789 20.797 9.281 1 97.94 91 SER A O 1
ATOM 752 N N . LEU A 1 92 ? 12.398 19.078 9.102 1 97.44 92 LEU A N 1
ATOM 753 C CA . LEU A 1 92 ? 13.18 18.406 8.07 1 97.44 92 LEU A CA 1
ATOM 754 C C . LEU A 1 92 ? 12.766 18.875 6.68 1 97.44 92 LEU A C 1
ATOM 756 O O . LEU A 1 92 ? 13.344 18.438 5.676 1 97.44 92 LEU A O 1
ATOM 760 N N . GLY A 1 93 ? 11.672 19.656 6.656 1 97.06 93 GLY A N 1
ATOM 761 C CA . GLY A 1 93 ? 11.25 20.219 5.387 1 97.06 93 GLY A CA 1
ATOM 762 C C . GLY A 1 93 ? 10.375 19.281 4.578 1 97.06 93 GLY A C 1
ATOM 763 O O . GLY A 1 93 ? 10.25 19.438 3.359 1 97.06 93 GLY A O 1
ATOM 764 N N . VAL A 1 94 ? 9.789 18.312 5.191 1 97.06 94 VAL A N 1
ATOM 765 C CA . VAL A 1 94 ? 8.883 17.391 4.516 1 97.06 94 VAL A CA 1
ATOM 766 C C . VAL A 1 94 ? 7.621 18.141 4.074 1 97.06 94 VAL A C 1
ATOM 768 O O . VAL A 1 94 ? 7.121 19 4.789 1 97.06 94 VAL A O 1
ATOM 771 N N . THR A 1 95 ? 7.137 17.766 2.916 1 97.38 95 THR A N 1
ATOM 772 C CA . THR A 1 95 ? 5.934 18.406 2.385 1 97.38 95 THR A CA 1
ATOM 773 C C . THR A 1 95 ? 4.684 17.828 3.047 1 97.38 95 THR A C 1
ATOM 775 O O . THR A 1 95 ? 4.488 16.609 3.061 1 97.38 95 THR A O 1
ATOM 778 N N . PHE A 1 96 ? 3.846 18.688 3.561 1 97.94 96 PHE A N 1
ATOM 779 C CA . PHE A 1 96 ? 2.57 18.312 4.156 1 97.94 96 PHE A CA 1
ATOM 780 C C . PHE A 1 96 ? 1.41 18.719 3.254 1 97.94 96 PHE A C 1
ATOM 782 O O . PHE A 1 96 ? 1.578 19.531 2.342 1 97.94 96 PHE A O 1
ATOM 789 N N . LEU A 1 97 ? 0.311 18.031 3.459 1 97 97 LEU A N 1
ATOM 790 C CA . LEU A 1 97 ? -0.967 18.406 2.861 1 97 97 LEU A CA 1
ATOM 791 C C . LEU A 1 97 ? -1.954 18.859 3.93 1 97 97 LEU A C 1
ATOM 793 O O . LEU A 1 97 ? -2.805 18.078 4.367 1 97 97 LEU A O 1
ATOM 797 N N . PRO A 1 98 ? -1.853 20.094 4.316 1 94.25 98 PRO A N 1
ATOM 798 C CA . PRO A 1 98 ? -2.676 20.594 5.422 1 94.25 98 PRO A CA 1
ATOM 799 C C . PRO A 1 98 ? -4.156 20.688 5.059 1 94.25 98 PRO A C 1
ATOM 801 O O . PRO A 1 98 ? -4.504 20.766 3.877 1 94.25 98 PRO A O 1
ATOM 804 N N . LYS A 1 99 ? -4.902 20.516 6.047 1 89.81 99 LYS A N 1
ATOM 805 C CA . LYS A 1 99 ? -6.34 20.781 5.984 1 89.81 99 LYS A CA 1
ATOM 806 C C . LYS A 1 99 ? -6.789 21.672 7.125 1 89.81 99 LYS A C 1
ATOM 808 O O . LYS A 1 99 ? -6.207 21.656 8.211 1 89.81 99 LYS A O 1
ATOM 813 N N . HIS A 1 100 ? -7.801 22.453 6.867 1 86.31 100 HIS A N 1
ATOM 814 C CA . HIS A 1 100 ? -8.406 23.312 7.875 1 86.31 100 HIS A CA 1
ATOM 815 C C . HIS A 1 100 ? -7.352 24.172 8.562 1 86.31 100 HIS A C 1
ATOM 817 O O . HIS A 1 100 ? -7.391 24.359 9.781 1 86.31 100 HIS A O 1
ATOM 823 N N . GLY A 1 101 ? -6.285 24.531 7.91 1 83 101 GLY A N 1
ATOM 824 C CA . GLY A 1 101 ? -5.316 25.516 8.367 1 83 101 GLY A CA 1
ATOM 825 C C . GLY A 1 101 ? -4.164 24.906 9.141 1 83 101 GLY A C 1
ATOM 826 O O . GLY A 1 101 ? -3.348 25.625 9.719 1 83 101 GLY A O 1
ATOM 827 N N . GLY A 1 102 ? -4.152 23.609 9.141 1 91.88 102 GLY A N 1
ATOM 828 C CA . GLY A 1 102 ? -3.043 23.016 9.875 1 91.88 102 GLY A CA 1
ATOM 829 C C . GLY A 1 102 ? -2.641 21.641 9.344 1 91.88 102 GLY A C 1
ATOM 830 O O . GLY A 1 102 ? -3.346 21.062 8.523 1 91.88 102 GLY A O 1
ATOM 831 N N . ASN A 1 103 ? -1.408 21.234 9.891 1 95.88 103 ASN A N 1
ATOM 832 C CA . ASN A 1 103 ? -0.86 19.953 9.461 1 95.88 103 ASN A CA 1
ATOM 833 C C . ASN A 1 103 ? -1.451 18.797 10.266 1 95.88 103 ASN A C 1
ATOM 835 O O . ASN A 1 103 ? -1.247 17.625 9.922 1 95.88 103 ASN A O 1
ATOM 839 N N . ILE A 1 104 ? -2.141 19.125 11.305 1 95.81 104 ILE A N 1
ATOM 840 C CA . ILE A 1 104 ? -2.893 18.141 12.078 1 95.81 104 ILE A CA 1
ATOM 841 C C . ILE A 1 104 ? -4.371 18.531 12.109 1 95.81 104 ILE A C 1
ATOM 843 O O . ILE A 1 104 ? -4.707 19.688 12.414 1 95.81 104 ILE A O 1
ATOM 847 N N . TYR A 1 105 ? -5.145 17.562 11.758 1 92.12 105 TYR A N 1
ATOM 848 C CA . TYR A 1 105 ? -6.57 17.875 11.734 1 92.12 105 TYR A CA 1
ATOM 849 C C . TYR A 1 105 ? -7.398 16.656 12.148 1 92.12 105 TYR A C 1
ATOM 851 O O . TYR A 1 105 ? -6.93 15.523 12.078 1 92.12 105 TYR A O 1
ATOM 859 N N . PHE A 1 106 ? -8.555 16.984 12.617 1 88.19 106 PHE A N 1
ATOM 860 C CA . PHE A 1 106 ? -9.453 15.953 13.133 1 88.19 106 PHE A CA 1
ATOM 861 C C . PHE A 1 106 ? -10.211 15.273 12 1 88.19 106 PHE A C 1
ATOM 863 O O . PHE A 1 106 ? -10.68 15.945 11.078 1 88.19 106 PHE A O 1
ATOM 870 N N . VAL A 1 107 ? -10.211 13.953 12.094 1 82.06 107 VAL A N 1
ATOM 871 C CA . VAL A 1 107 ? -11.031 13.133 11.211 1 82.06 107 VAL A CA 1
ATOM 872 C C . VAL A 1 107 ? -11.883 12.172 12.031 1 82.06 107 VAL A C 1
ATOM 874 O O . VAL A 1 107 ? -11.617 11.953 13.219 1 82.06 107 VAL A O 1
ATOM 877 N N . VAL A 1 108 ? -12.977 11.648 11.578 1 72.69 108 VAL A N 1
ATOM 878 C CA . VAL A 1 108 ? -14.039 10.828 12.141 1 72.69 108 VAL A CA 1
ATOM 879 C C . VAL A 1 108 ? -13.586 10.234 13.477 1 72.69 108 VAL A C 1
ATOM 881 O O . VAL A 1 108 ? -14.273 10.367 14.484 1 72.69 108 VAL A O 1
ATOM 884 N N . ASP A 1 109 ? -12.352 9.688 13.531 1 72.88 109 ASP A N 1
ATOM 885 C CA . ASP A 1 109 ? -12.055 8.945 14.75 1 72.88 109 ASP A CA 1
ATOM 886 C C . ASP A 1 109 ? -10.703 9.359 15.336 1 72.88 109 ASP A C 1
ATOM 888 O O . ASP A 1 109 ? -10.094 8.609 16.094 1 72.88 109 ASP A O 1
ATOM 892 N N . GLY A 1 110 ? -10.32 10.508 15.031 1 85.44 110 GLY A N 1
ATOM 893 C CA . GLY A 1 110 ? -9.047 10.938 15.578 1 85.44 110 GLY A CA 1
ATOM 894 C C . GLY A 1 110 ? -8.375 12.016 14.742 1 85.44 110 GLY A C 1
ATOM 895 O O . GLY A 1 110 ? -9.008 12.633 13.891 1 85.44 110 GLY A O 1
ATOM 896 N N . HIS A 1 111 ? -7.219 12.305 15.164 1 91.94 111 HIS A N 1
ATOM 897 C CA . HIS A 1 111 ? -6.422 13.281 14.43 1 91.94 111 HIS A CA 1
ATOM 898 C C . HIS A 1 111 ? -5.457 12.602 13.469 1 91.94 111 HIS A C 1
ATOM 900 O O . HIS A 1 111 ? -4.996 11.484 13.734 1 91.94 111 HIS A O 1
ATOM 906 N N . LEU A 1 112 ? -5.27 13.227 12.359 1 94.38 112 LEU A N 1
ATOM 907 C CA . LEU A 1 112 ? -4.227 12.703 11.477 1 94.38 112 LEU A CA 1
ATOM 908 C C . LEU A 1 112 ? -3.527 13.844 10.742 1 94.38 112 LEU A C 1
ATOM 910 O O . LEU A 1 112 ? -3.951 15 10.82 1 94.38 112 LEU A O 1
ATOM 914 N N . SER A 1 113 ? -2.406 13.555 10.195 1 96.94 113 SER A N 1
ATOM 915 C CA . SER A 1 113 ? -1.643 14.406 9.297 1 96.94 113 SER A CA 1
ATOM 916 C C . SER A 1 113 ? -1.395 13.711 7.957 1 96.94 113 SER A C 1
ATOM 918 O O . SER A 1 113 ? -1.32 12.484 7.895 1 96.94 113 SER A O 1
ATOM 920 N N . LYS A 1 114 ? -1.32 14.516 6.93 1 97.88 114 LYS A N 1
ATOM 921 C CA . LYS A 1 114 ? -1.024 13.969 5.609 1 97.88 114 LYS A CA 1
ATOM 922 C C . LYS A 1 114 ? 0.259 14.562 5.039 1 97.88 114 LYS A C 1
ATOM 924 O O . LYS A 1 114 ? 0.455 15.781 5.082 1 97.88 114 LYS A O 1
ATOM 929 N N . LEU A 1 115 ? 1.052 13.695 4.578 1 98.44 115 LEU A N 1
ATOM 930 C CA . LEU A 1 115 ? 2.277 14.055 3.871 1 98.44 115 LEU A CA 1
ATOM 931 C C . LEU A 1 115 ? 2.166 13.727 2.387 1 98.44 115 LEU A C 1
ATOM 933 O O . LEU A 1 115 ? 1.355 12.883 1.993 1 98.44 115 LEU A O 1
ATOM 937 N N . LYS A 1 116 ? 2.969 14.391 1.646 1 98.56 116 LYS A N 1
ATOM 938 C CA . LYS A 1 116 ? 3.158 14.047 0.239 1 98.56 116 LYS A CA 1
ATOM 939 C C . LYS A 1 116 ? 4.602 13.641 -0.038 1 98.56 116 LYS A C 1
ATOM 941 O O . LYS A 1 116 ? 5.523 14.43 0.161 1 98.56 116 LYS A O 1
ATOM 946 N N . ALA A 1 117 ? 4.832 12.438 -0.458 1 98.81 117 ALA A N 1
ATOM 947 C CA . ALA A 1 117 ? 6.16 11.945 -0.826 1 98.81 117 ALA A CA 1
ATOM 948 C C . ALA A 1 117 ? 6.633 12.57 -2.133 1 98.81 117 ALA A C 1
ATOM 950 O O . ALA A 1 117 ? 5.828 13.102 -2.9 1 98.81 117 ALA A O 1
ATOM 951 N N . PRO A 1 118 ? 7.906 12.508 -2.404 1 98.69 118 PRO A N 1
ATOM 952 C CA . PRO A 1 118 ? 8.438 13.109 -3.631 1 98.69 118 PRO A CA 1
ATOM 953 C C . PRO A 1 118 ? 7.797 12.539 -4.895 1 98.69 118 PRO A C 1
ATOM 955 O O . PRO A 1 118 ? 7.586 13.266 -5.867 1 98.69 118 PRO A O 1
ATOM 958 N N . GLU A 1 119 ? 7.453 11.227 -4.887 1 98.62 119 GLU A N 1
ATOM 959 C CA . GLU A 1 119 ? 6.855 10.617 -6.07 1 98.62 119 GLU A CA 1
ATOM 960 C C . GLU A 1 119 ? 5.344 10.844 -6.102 1 98.62 119 GLU A C 1
ATOM 962 O O . GLU A 1 119 ? 4.672 10.445 -7.055 1 98.62 119 GLU A O 1
ATOM 967 N N . GLY A 1 120 ? 4.82 11.406 -5.09 1 98.62 120 GLY A N 1
ATOM 968 C CA . GLY A 1 120 ? 3.428 11.82 -5.152 1 98.62 120 GLY A CA 1
ATOM 969 C C . GLY A 1 120 ? 2.551 11.125 -4.129 1 98.62 120 GLY A C 1
ATOM 970 O O . GLY A 1 120 ? 1.48 11.625 -3.779 1 98.62 120 GLY A O 1
ATOM 971 N N . THR A 1 121 ? 3.014 10.062 -3.551 1 98.69 121 THR A N 1
ATOM 972 C CA . THR A 1 121 ? 2.201 9.25 -2.654 1 98.69 121 THR A CA 1
ATOM 973 C C . THR A 1 121 ? 1.775 10.055 -1.429 1 98.69 121 THR A C 1
ATOM 975 O O . THR A 1 121 ? 2.576 10.797 -0.858 1 98.69 121 THR A O 1
ATOM 978 N N . ILE A 1 122 ? 0.551 9.867 -1.066 1 98.56 122 ILE A N 1
ATOM 979 C CA . ILE A 1 122 ? 0.039 10.445 0.169 1 98.56 122 ILE A CA 1
ATOM 980 C C . ILE A 1 122 ? 0.268 9.477 1.329 1 98.56 122 ILE A C 1
ATOM 982 O O . ILE A 1 122 ? -0.024 8.289 1.218 1 98.56 122 ILE A O 1
ATOM 986 N N . ILE A 1 123 ? 0.85 9.969 2.373 1 98.5 123 ILE A N 1
ATOM 987 C CA . ILE A 1 123 ? 1.065 9.188 3.586 1 98.5 123 ILE A CA 1
ATOM 988 C C . ILE A 1 123 ? 0.332 9.844 4.758 1 98.5 123 ILE A C 1
ATOM 990 O O . ILE A 1 123 ? 0.489 11.039 5.008 1 98.5 123 ILE A O 1
ATOM 994 N N . GLU A 1 124 ? -0.413 9.039 5.395 1 97.5 124 GLU A N 1
ATOM 995 C CA . GLU A 1 124 ? -1.104 9.508 6.59 1 97.5 124 GLU A CA 1
ATOM 996 C C . GLU A 1 124 ? -0.351 9.117 7.855 1 97.5 124 GLU A C 1
ATOM 998 O O . GLU A 1 124 ? 0.191 8.008 7.941 1 97.5 124 GLU A O 1
ATOM 1003 N N . LEU A 1 125 ? -0.366 10.023 8.82 1 97.31 125 LEU A N 1
ATOM 1004 C CA . LEU A 1 125 ? 0.163 9.75 10.148 1 97.31 125 LEU A CA 1
ATOM 1005 C C . LEU A 1 125 ? -0.938 9.836 11.203 1 97.31 125 LEU A C 1
ATOM 1007 O O . LEU A 1 125 ? -1.716 10.797 11.211 1 97.31 125 LEU A O 1
ATOM 1011 N N . ARG A 1 126 ? -0.94 8.844 12 1 95.31 126 ARG A N 1
ATOM 1012 C CA . ARG A 1 126 ? -1.92 8.852 13.078 1 95.31 126 ARG A CA 1
ATOM 1013 C C . ARG A 1 126 ? -1.356 8.195 14.336 1 95.31 126 ARG A C 1
ATOM 1015 O O . ARG A 1 126 ? -0.451 7.359 14.25 1 95.31 126 ARG A O 1
ATOM 1022 N N . ASP A 1 127 ? -1.923 8.594 15.531 1 94.44 127 ASP A N 1
ATOM 1023 C CA . ASP A 1 127 ? -1.48 7.965 16.781 1 94.44 127 ASP A CA 1
ATOM 1024 C C . ASP A 1 127 ? -2.645 7.273 17.484 1 94.44 127 ASP A C 1
ATOM 1026 O O . ASP A 1 127 ? -2.453 6.637 18.531 1 94.44 127 ASP A O 1
ATOM 1030 N N . THR A 1 128 ? -3.771 7.422 16.969 1 89.12 128 THR A N 1
ATOM 1031 C CA . THR A 1 128 ? -4.953 6.742 17.484 1 89.12 128 THR A CA 1
ATOM 1032 C C . THR A 1 128 ? -5.824 6.227 16.344 1 89.12 128 THR A C 1
ATOM 1034 O O . THR A 1 128 ? -5.793 6.77 15.234 1 89.12 128 THR A O 1
ATOM 1037 N N . PHE A 1 129 ? -6.316 5.078 16.531 1 82.88 129 PHE A N 1
ATOM 1038 C CA . PHE A 1 129 ? -7.25 4.516 15.562 1 82.88 129 PHE A CA 1
ATOM 1039 C C . PHE A 1 129 ? -8.25 3.59 16.25 1 82.88 129 PHE A C 1
ATOM 1041 O O . PHE A 1 129 ? -7.859 2.625 16.906 1 82.88 129 PHE A O 1
ATOM 1048 N N . VAL A 1 130 ? -9.445 4.016 16.25 1 79.12 130 VAL A N 1
ATOM 1049 C CA . VAL A 1 130 ? -10.484 3.178 16.844 1 79.12 130 VAL A CA 1
ATOM 1050 C C . VAL A 1 130 ? -11.531 2.826 15.781 1 79.12 130 VAL A C 1
ATOM 1052 O O . VAL A 1 130 ? -12.039 3.709 15.094 1 79.12 130 VAL A O 1
ATOM 1055 N N . ILE A 1 131 ? -11.57 1.588 15.484 1 75.81 131 ILE A N 1
ATOM 1056 C CA . ILE A 1 131 ? -12.688 1.125 14.672 1 75.81 131 ILE A CA 1
ATOM 1057 C C . ILE A 1 131 ? -13.875 0.782 15.578 1 75.81 131 ILE A C 1
ATOM 1059 O O . ILE A 1 131 ? -13.719 0.039 16.547 1 75.81 131 ILE A O 1
ATOM 1063 N N . LYS A 1 132 ? -14.938 1.59 15.375 1 62.28 132 LYS A N 1
ATOM 1064 C CA . LYS A 1 132 ? -16.125 1.371 16.188 1 62.28 132 LYS A CA 1
ATOM 1065 C C . LYS A 1 132 ? -16.859 0.102 15.766 1 62.28 132 LYS A C 1
ATOM 1067 O O . LYS A 1 132 ? -16.875 -0.241 14.578 1 62.28 132 LYS A O 1
ATOM 1072 N N . MET B 1 1 ? 8.641 6.555 14.836 1 80 1 MET B N 1
ATOM 1073 C CA . MET B 1 1 ? 7.648 5.906 13.984 1 80 1 MET B CA 1
ATOM 1074 C C . MET B 1 1 ? 7.398 4.469 14.438 1 80 1 MET B C 1
ATOM 1076 O O . MET B 1 1 ? 8.336 3.756 14.797 1 80 1 MET B O 1
ATOM 1080 N N . LYS B 1 2 ? 6.184 4.078 14.445 1 87.06 2 LYS B N 1
ATOM 1081 C CA . LYS B 1 2 ? 5.824 2.801 15.047 1 87.06 2 LYS B CA 1
ATOM 1082 C C . LYS B 1 2 ? 5.684 1.712 13.984 1 87.06 2 LYS B C 1
ATOM 1084 O O . LYS B 1 2 ? 6.602 0.916 13.781 1 87.06 2 LYS B O 1
ATOM 1089 N N . GLN B 1 3 ? 4.602 1.731 13.195 1 93.5 3 GLN B N 1
ATOM 1090 C CA . GLN B 1 3 ? 4.355 0.645 12.258 1 93.5 3 GLN B CA 1
ATOM 1091 C C . GLN B 1 3 ? 3.363 1.068 11.172 1 93.5 3 GLN B C 1
ATOM 1093 O O . GLN B 1 3 ? 2.742 2.129 11.273 1 93.5 3 GLN B O 1
ATOM 1098 N N . ILE B 1 4 ? 3.322 0.254 10.125 1 96.94 4 ILE B N 1
ATOM 1099 C CA . ILE B 1 4 ? 2.307 0.413 9.086 1 96.94 4 ILE B CA 1
ATOM 1100 C C . ILE B 1 4 ? 0.918 0.218 9.695 1 96.94 4 ILE B C 1
ATOM 1102 O O . ILE B 1 4 ? 0.712 -0.682 10.516 1 96.94 4 ILE B O 1
ATOM 1106 N N . HIS B 1 5 ? 0.068 1.113 9.391 1 96.19 5 HIS B N 1
ATOM 1107 C CA . HIS B 1 5 ? -1.304 1.012 9.883 1 96.19 5 HIS B CA 1
ATOM 1108 C C . HIS B 1 5 ? -2.225 0.427 8.812 1 96.19 5 HIS B C 1
ATOM 1110 O O . HIS B 1 5 ? -2.857 -0.608 9.039 1 96.19 5 HIS B O 1
ATOM 1116 N N . HIS B 1 6 ? -2.332 1.129 7.664 1 97.5 6 HIS B N 1
ATOM 1117 C CA . HIS B 1 6 ? -3.227 0.594 6.645 1 97.5 6 HIS B CA 1
ATOM 1118 C C . HIS B 1 6 ? -2.756 0.973 5.242 1 97.5 6 HIS B C 1
ATOM 1120 O O . HIS B 1 6 ? -1.905 1.853 5.086 1 97.5 6 HIS B O 1
ATOM 1126 N N . LEU B 1 7 ? -3.215 0.226 4.32 1 98.75 7 LEU B N 1
ATOM 1127 C CA . LEU B 1 7 ? -3.186 0.526 2.895 1 98.75 7 LEU B CA 1
ATOM 1128 C C . LEU B 1 7 ? -4.59 0.801 2.367 1 98.75 7 LEU B C 1
ATOM 1130 O O . LEU B 1 7 ? -5.516 0.027 2.623 1 98.75 7 LEU B O 1
ATOM 1134 N N . CYS B 1 8 ? -4.734 1.894 1.725 1 98.75 8 CYS B N 1
ATOM 1135 C CA . CYS B 1 8 ? -6.027 2.199 1.125 1 98.75 8 CYS B CA 1
ATOM 1136 C C . CYS B 1 8 ? -6.09 1.705 -0.316 1 98.75 8 CYS B C 1
ATOM 1138 O O . CYS B 1 8 ? -5.176 1.96 -1.104 1 98.75 8 CYS B O 1
ATOM 1140 N N . ILE B 1 9 ? -7.129 1.017 -0.657 1 98.88 9 ILE B N 1
ATOM 1141 C CA . ILE B 1 9 ? -7.355 0.483 -1.996 1 98.88 9 ILE B CA 1
ATOM 1142 C C . ILE B 1 9 ? -8.719 0.942 -2.512 1 98.88 9 ILE B C 1
ATOM 1144 O O . ILE B 1 9 ? -9.727 0.799 -1.821 1 98.88 9 ILE B O 1
ATOM 1148 N N . GLN B 1 10 ? -8.695 1.487 -3.717 1 98.88 10 GLN B N 1
ATOM 1149 C CA . GLN B 1 10 ? -9.938 1.887 -4.363 1 98.88 10 GLN B CA 1
ATOM 1150 C C . GLN B 1 10 ? -10.383 0.85 -5.395 1 98.88 10 GLN B C 1
ATOM 1152 O O . GLN B 1 10 ? -9.547 0.264 -6.09 1 98.88 10 GLN B O 1
ATOM 1157 N N . THR B 1 11 ? -11.672 0.664 -5.47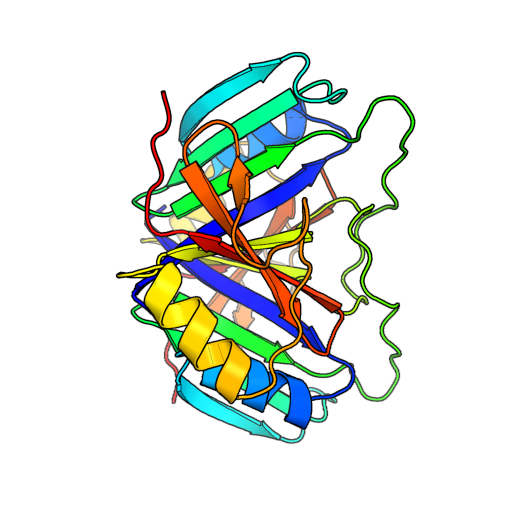3 1 98.81 11 THR B N 1
ATOM 1158 C CA . THR B 1 11 ? -12.172 -0.372 -6.367 1 98.81 11 THR B CA 1
ATOM 1159 C C . THR B 1 11 ? -13.453 0.086 -7.055 1 98.81 11 THR B C 1
ATOM 1161 O O . THR B 1 11 ? -14.297 0.744 -6.438 1 98.81 11 THR B O 1
ATOM 1164 N N . PRO B 1 12 ? -13.578 -0.253 -8.344 1 97.94 12 PRO B N 1
ATOM 1165 C CA . PRO B 1 12 ? -14.852 -0.018 -9.031 1 97.94 12 PRO B CA 1
ATOM 1166 C C . PRO B 1 12 ? -15.875 -1.122 -8.773 1 97.94 12 PRO B C 1
ATOM 1168 O O . PRO B 1 12 ? -17.047 -0.97 -9.109 1 97.94 12 PRO B O 1
ATOM 1171 N N . ASP B 1 13 ? -15.492 -2.215 -8.234 1 97.94 13 ASP B N 1
ATOM 1172 C CA . ASP B 1 13 ? -16.344 -3.354 -7.938 1 97.94 13 ASP B CA 1
ATOM 1173 C C . ASP B 1 13 ? -16.188 -3.803 -6.488 1 97.94 13 ASP B C 1
ATOM 1175 O O . ASP B 1 13 ? -15.461 -4.762 -6.207 1 97.94 13 ASP B O 1
ATOM 1179 N N . TYR B 1 14 ? -16.969 -3.182 -5.613 1 98.5 14 TYR B N 1
ATOM 1180 C CA . TYR B 1 14 ? -16.797 -3.307 -4.172 1 98.5 14 TYR B CA 1
ATOM 1181 C C . TYR B 1 14 ? -17 -4.75 -3.725 1 98.5 14 TYR B C 1
ATOM 1183 O O . TYR B 1 14 ? -16.156 -5.309 -3.016 1 98.5 14 TYR B O 1
ATOM 1191 N N . GLU B 1 15 ? -18.062 -5.336 -4.148 1 98.69 15 GLU B N 1
ATOM 1192 C CA . GLU B 1 15 ? -18.391 -6.676 -3.684 1 98.69 15 GLU B CA 1
ATOM 1193 C C . GLU B 1 15 ? -17.328 -7.688 -4.094 1 98.69 15 GLU B C 1
ATOM 1195 O O . GLU B 1 15 ? -16.938 -8.539 -3.295 1 98.69 15 GLU B O 1
ATOM 1200 N N . ALA B 1 16 ? -16.891 -7.598 -5.316 1 98.69 16 ALA B N 1
ATOM 1201 C CA . ALA B 1 16 ? -15.852 -8.516 -5.801 1 98.69 16 ALA B CA 1
ATOM 1202 C C . ALA B 1 16 ? -14.547 -8.328 -5.035 1 98.69 16 ALA B C 1
ATOM 1204 O O . ALA B 1 16 ? -13.906 -9.305 -4.645 1 98.69 16 ALA B O 1
ATOM 1205 N N . SER B 1 17 ? -14.18 -7.09 -4.805 1 98.88 17 SER B N 1
ATOM 1206 C CA . SER B 1 17 ? -12.945 -6.816 -4.078 1 98.88 17 SER B CA 1
ATOM 1207 C C . SER B 1 17 ? -13.047 -7.266 -2.625 1 98.88 17 SER B C 1
ATOM 1209 O O . SER B 1 17 ? -12.109 -7.852 -2.084 1 98.88 17 SER B O 1
ATOM 1211 N N . LYS B 1 18 ? -14.141 -6.973 -2.045 1 98.75 18 LYS B N 1
ATOM 1212 C CA . LYS B 1 18 ? -14.352 -7.41 -0.667 1 98.75 18 LYS B CA 1
ATOM 1213 C C . LYS B 1 18 ? -14.188 -8.922 -0.538 1 98.75 18 LYS B C 1
ATOM 1215 O O . LYS B 1 18 ? -13.453 -9.398 0.331 1 98.75 18 LYS B O 1
ATOM 1220 N N . ARG B 1 19 ? -14.82 -9.664 -1.388 1 98.56 19 ARG B N 1
ATOM 1221 C CA . ARG B 1 19 ? -14.734 -11.125 -1.373 1 98.56 19 ARG B CA 1
ATOM 1222 C C . ARG B 1 19 ? -13.297 -11.586 -1.6 1 98.56 19 ARG B C 1
ATOM 1224 O O . ARG B 1 19 ? -12.844 -12.539 -0.962 1 98.56 19 ARG B O 1
ATOM 1231 N N . PHE B 1 20 ? -12.656 -10.914 -2.486 1 98.81 20 PHE B N 1
ATOM 1232 C CA . PHE B 1 20 ? -11.273 -11.242 -2.812 1 98.81 20 PHE B CA 1
ATOM 1233 C C . PHE B 1 20 ? -10.383 -11.109 -1.586 1 98.81 20 PHE B C 1
ATOM 1235 O O . PHE B 1 20 ? -9.633 -12.031 -1.251 1 98.81 20 PHE B O 1
ATOM 1242 N N . TYR B 1 21 ? -10.438 -10.031 -0.886 1 98.75 21 TYR B N 1
ATOM 1243 C CA . TYR B 1 21 ? -9.555 -9.789 0.252 1 98.75 21 TYR B CA 1
ATOM 1244 C C . TYR B 1 21 ? -9.953 -10.648 1.441 1 98.75 21 TYR B C 1
ATOM 1246 O O . TYR B 1 21 ? -9.094 -11.062 2.229 1 98.75 21 TYR B O 1
ATOM 1254 N N . GLU B 1 22 ? -11.211 -10.93 1.538 1 98.5 22 GLU B N 1
ATOM 1255 C CA . GLU B 1 22 ? -11.617 -11.906 2.539 1 98.5 22 GLU B CA 1
ATOM 1256 C C . GLU B 1 22 ? -11.008 -13.273 2.252 1 98.5 22 GLU B C 1
ATOM 1258 O O . GLU B 1 22 ? -10.586 -13.977 3.174 1 98.5 22 GLU B O 1
ATOM 1263 N N . ALA B 1 23 ? -11 -13.648 0.985 1 98.12 23 ALA B N 1
ATOM 1264 C CA . ALA B 1 23 ? -10.375 -14.914 0.591 1 98.12 23 ALA B CA 1
ATOM 1265 C C . ALA B 1 23 ? -8.898 -14.938 0.958 1 98.12 23 ALA B C 1
ATOM 1267 O O . ALA B 1 23 ? -8.32 -16 1.179 1 98.12 23 ALA B O 1
ATOM 1268 N N . LEU B 1 24 ? -8.289 -13.758 1.041 1 98.06 24 LEU B N 1
ATOM 1269 C CA . LEU B 1 24 ? -6.871 -13.656 1.376 1 98.06 24 LEU B CA 1
ATOM 1270 C C . LEU B 1 24 ? -6.668 -13.688 2.887 1 98.06 24 LEU B C 1
ATOM 1272 O O . LEU B 1 24 ? -5.535 -13.57 3.367 1 98.06 24 LEU B O 1
ATOM 1276 N N . GLY B 1 25 ? -7.695 -13.742 3.619 1 97.19 25 GLY B N 1
ATOM 1277 C CA . GLY B 1 25 ? -7.574 -13.906 5.059 1 97.19 25 GLY B CA 1
ATOM 1278 C C . GLY B 1 25 ? -7.918 -12.641 5.832 1 97.19 25 GLY B C 1
ATOM 1279 O O . GLY B 1 25 ? -7.875 -12.633 7.062 1 97.19 25 GLY B O 1
ATOM 1280 N N . PHE B 1 26 ? -8.266 -11.594 5.082 1 98.44 26 PHE B N 1
ATOM 1281 C CA . PHE B 1 26 ? -8.688 -10.375 5.766 1 98.44 26 PHE B CA 1
ATOM 1282 C C . PHE B 1 26 ? -10.102 -10.539 6.32 1 98.44 26 PHE B C 1
ATOM 1284 O O . PHE B 1 26 ? -10.961 -11.148 5.68 1 98.44 26 PHE B O 1
ATOM 1291 N N . GLU B 1 27 ? -10.289 -9.914 7.5 1 98.06 27 GLU B N 1
ATOM 1292 C CA . GLU B 1 27 ? -11.609 -9.914 8.133 1 98.06 27 GLU B CA 1
ATOM 1293 C C . GLU B 1 27 ? -12.273 -8.547 8.016 1 98.06 27 GLU B C 1
ATOM 1295 O O . GLU B 1 27 ? -11.672 -7.527 8.359 1 98.06 27 GLU B O 1
ATOM 1300 N N . LEU B 1 28 ? -13.477 -8.492 7.551 1 98.25 28 LEU B N 1
ATOM 1301 C CA . LEU B 1 28 ? -14.242 -7.254 7.551 1 98.25 28 LEU B CA 1
ATOM 1302 C C . LEU B 1 28 ? -14.586 -6.828 8.977 1 98.25 28 LEU B C 1
ATOM 1304 O O . LEU B 1 28 ? -15.32 -7.527 9.672 1 98.25 28 LEU B O 1
ATOM 1308 N N . VAL B 1 29 ? -14.109 -5.684 9.383 1 97.12 29 VAL B N 1
ATOM 1309 C CA . VAL B 1 29 ? -14.32 -5.297 10.773 1 97.12 29 VAL B CA 1
ATOM 1310 C C . VAL B 1 29 ? -15.242 -4.082 10.836 1 97.12 29 VAL B C 1
ATOM 1312 O O . VAL B 1 29 ? -15.805 -3.775 11.883 1 97.12 29 VAL B O 1
ATOM 1315 N N . GLN B 1 30 ? -15.367 -3.363 9.719 1 96.88 30 GLN B N 1
ATOM 1316 C CA . GLN B 1 30 ? -16.297 -2.242 9.609 1 96.88 30 GLN B CA 1
ATOM 1317 C C . GLN B 1 30 ? -16.672 -1.99 8.148 1 96.88 30 GLN B C 1
ATOM 1319 O O . GLN B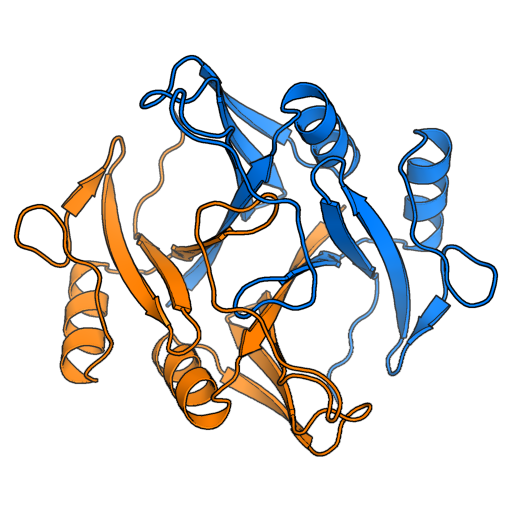 1 30 ? -15.812 -1.975 7.27 1 96.88 30 GLN B O 1
ATOM 1324 N N . GLU B 1 31 ? -17.938 -1.895 7.902 1 97.12 31 GLU B N 1
ATOM 1325 C CA . GLU B 1 31 ? -18.484 -1.532 6.598 1 97.12 31 GLU B CA 1
ATOM 1326 C C . GLU B 1 31 ? -19.359 -0.283 6.691 1 97.12 31 GLU B C 1
ATOM 1328 O O . GLU B 1 31 ? -20.359 -0.275 7.398 1 97.12 31 GLU B O 1
ATOM 1333 N N . SER B 1 32 ? -18.906 0.755 6.004 1 95.25 32 SER B N 1
ATOM 1334 C CA . SER B 1 32 ? -19.625 2.023 6.066 1 95.25 32 SER B CA 1
ATOM 1335 C C . SER B 1 32 ? -20.234 2.375 4.715 1 95.25 32 SER B C 1
ATOM 1337 O O . SER B 1 32 ? -19.547 2.885 3.828 1 95.25 32 SER B O 1
ATOM 1339 N N . PRO B 1 33 ? -21.547 2.137 4.605 1 95.94 33 PRO B N 1
ATOM 1340 C CA . PRO B 1 33 ? -22.234 2.572 3.387 1 95.94 33 PRO B CA 1
ATOM 1341 C C . PRO B 1 33 ? -22.469 4.082 3.346 1 95.94 33 PRO B C 1
ATOM 1343 O O . PRO B 1 33 ? -22.594 4.719 4.395 1 95.94 33 PRO B O 1
ATOM 1346 N N . ASP B 1 34 ? -22.469 4.648 2.133 1 94.69 34 ASP B N 1
ATOM 1347 C CA . ASP B 1 34 ? -22.75 6.059 1.904 1 94.69 34 ASP B CA 1
ATOM 1348 C C . ASP B 1 34 ? -21.828 6.953 2.715 1 94.69 34 ASP B C 1
ATOM 1350 O O . ASP B 1 34 ? -22.281 7.852 3.428 1 94.69 34 ASP B O 1
ATOM 1354 N N . PHE B 1 35 ? -20.578 6.613 2.592 1 91.75 35 PHE B N 1
ATOM 1355 C CA . PHE B 1 35 ? -19.547 7.285 3.389 1 91.75 35 PHE B CA 1
ATOM 1356 C C . PHE B 1 35 ? -18.891 8.398 2.588 1 91.75 35 PHE B C 1
ATOM 1358 O O . PHE B 1 35 ? -18.188 8.141 1.616 1 91.75 35 PHE B O 1
ATOM 1365 N N . HIS B 1 36 ? -19.062 9.641 2.998 1 91.88 36 HIS B N 1
ATOM 1366 C CA . HIS B 1 36 ? -18.469 10.797 2.342 1 91.88 36 HIS B CA 1
ATOM 1367 C C . HIS B 1 36 ? -18.656 10.734 0.831 1 91.88 36 HIS B C 1
ATOM 1369 O O . HIS B 1 36 ? -17.688 10.859 0.074 1 91.88 36 HIS B O 1
ATOM 1375 N N . THR B 1 37 ? -19.766 10.422 0.347 1 95.06 37 THR B N 1
ATOM 1376 C CA . THR B 1 37 ? -20.234 10.406 -1.038 1 95.06 37 THR B CA 1
ATOM 1377 C C . THR B 1 37 ? -19.703 9.164 -1.762 1 95.06 37 THR B C 1
ATOM 1379 O O . THR B 1 37 ? -19.75 9.094 -2.992 1 95.06 37 THR B O 1
ATOM 1382 N N . ARG B 1 38 ? -19.156 8.289 -1.012 1 97.25 38 ARG B N 1
ATOM 1383 C CA . ARG B 1 38 ? -18.797 6.977 -1.538 1 97.25 38 ARG B CA 1
ATOM 1384 C C . ARG B 1 38 ? -19.891 5.953 -1.235 1 97.25 38 ARG B C 1
ATOM 1386 O O . ARG B 1 38 ? -20.547 6.02 -0.188 1 97.25 38 ARG B O 1
ATOM 1393 N N . ALA B 1 39 ? -20.016 5.055 -2.17 1 97.69 39 ALA B N 1
ATOM 1394 C CA . ALA B 1 39 ? -20.953 3.971 -1.885 1 97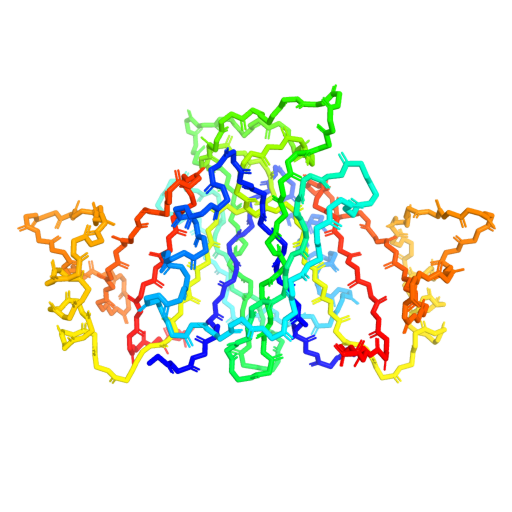.69 39 ALA B CA 1
ATOM 1395 C C . ALA B 1 39 ? -20.516 3.178 -0.656 1 97.69 39 ALA B C 1
ATOM 1397 O O . ALA B 1 39 ? -21.344 2.822 0.188 1 97.69 39 ALA B O 1
ATOM 1398 N N . PHE B 1 40 ? -19.188 2.883 -0.575 1 97.75 40 PHE B N 1
ATOM 1399 C CA . PHE B 1 40 ? -18.688 2.139 0.58 1 97.75 40 PHE B CA 1
ATOM 1400 C C . PHE B 1 40 ? -17.312 2.629 0.997 1 97.75 40 PHE B C 1
ATOM 1402 O O . PHE B 1 40 ? -16.5 2.996 0.15 1 97.75 40 PHE B O 1
ATOM 1409 N N . ASN B 1 41 ? -17.031 2.633 2.217 1 97.25 41 ASN B N 1
ATOM 1410 C CA . ASN B 1 41 ? -15.727 2.609 2.869 1 97.25 41 ASN B CA 1
ATOM 1411 C C . ASN B 1 41 ? -15.656 1.53 3.945 1 97.25 41 ASN B C 1
ATOM 1413 O O . ASN B 1 41 ? -16.438 1.547 4.898 1 97.25 41 ASN B O 1
ATOM 1417 N N . SER B 1 42 ? -14.758 0.636 3.771 1 98.12 42 SER B N 1
ATOM 1418 C CA . SER B 1 42 ? -14.727 -0.507 4.68 1 98.12 42 SER B CA 1
ATOM 1419 C C . SER B 1 42 ? -13.312 -0.771 5.184 1 98.12 42 SER B C 1
ATOM 1421 O O . SER B 1 42 ? -12.336 -0.473 4.492 1 98.12 42 SER B O 1
ATOM 1423 N N . TRP B 1 43 ? -13.289 -1.313 6.363 1 97.81 43 TRP B N 1
ATOM 1424 C CA . TRP B 1 43 ? -12.023 -1.707 6.965 1 97.81 43 TRP B CA 1
ATOM 1425 C C . TRP B 1 43 ? -11.914 -3.225 7.078 1 97.81 43 TRP B C 1
ATOM 1427 O O . TRP B 1 43 ? -12.781 -3.871 7.676 1 97.81 43 TRP B O 1
ATOM 1437 N N . LEU B 1 44 ? -10.891 -3.814 6.453 1 98.5 44 LEU B N 1
ATOM 1438 C CA . LEU B 1 44 ? -10.562 -5.234 6.543 1 98.5 44 LEU B CA 1
ATOM 1439 C C . LEU B 1 44 ? -9.25 -5.438 7.289 1 98.5 44 LEU B C 1
ATOM 1441 O O . LEU B 1 44 ? -8.25 -4.773 7 1 98.5 44 LEU B O 1
ATOM 1445 N N . LYS B 1 45 ? -9.25 -6.379 8.18 1 97.69 45 LYS B N 1
ATOM 1446 C CA . LYS B 1 45 ? -8.133 -6.508 9.109 1 97.69 45 LYS B CA 1
ATOM 1447 C C . LYS B 1 45 ? -7.398 -7.828 8.906 1 97.69 45 LYS B C 1
ATOM 1449 O O . LYS B 1 45 ? -8.031 -8.875 8.719 1 97.69 45 LYS B O 1
ATOM 1454 N N . LEU B 1 46 ? -6.137 -7.836 8.898 1 97.5 46 LEU B N 1
ATOM 1455 C CA . LEU B 1 46 ? -5.234 -8.977 8.977 1 97.5 46 LEU B CA 1
ATOM 1456 C C . LEU B 1 46 ? -4.148 -8.742 10.016 1 97.5 46 LEU B C 1
ATOM 1458 O O . LEU B 1 46 ? -3.207 -7.98 9.781 1 97.5 46 LEU B O 1
ATOM 1462 N N . GLY B 1 47 ? -4.242 -9.414 11.195 1 94.5 47 GLY B N 1
ATOM 1463 C CA . GLY B 1 47 ? -3.363 -9.07 12.305 1 94.5 47 GLY B CA 1
ATOM 1464 C C . GLY B 1 47 ? -3.523 -7.629 12.758 1 94.5 47 GLY B C 1
ATOM 1465 O O . GLY B 1 47 ? -4.629 -7.199 13.094 1 94.5 47 GLY B O 1
ATOM 1466 N N . ASP B 1 48 ? -2.486 -6.828 12.656 1 92.06 48 ASP B N 1
ATOM 1467 C CA . ASP B 1 48 ? -2.525 -5.43 13.078 1 92.06 48 ASP B CA 1
ATOM 1468 C C . ASP B 1 48 ? -2.584 -4.496 11.867 1 92.06 48 ASP B C 1
ATOM 1470 O O . ASP B 1 48 ? -2.48 -3.275 12.016 1 92.06 48 ASP B O 1
ATOM 1474 N N . PHE B 1 49 ? -2.711 -5.043 10.742 1 95.75 49 PHE B N 1
ATOM 1475 C CA . PHE B 1 49 ? -2.73 -4.293 9.492 1 95.75 49 PHE B CA 1
ATOM 1476 C C . PHE B 1 49 ? -4.145 -4.215 8.93 1 95.75 49 PHE B C 1
ATOM 1478 O O . PHE B 1 49 ? -4.918 -5.168 9.047 1 95.75 49 PHE B O 1
ATOM 1485 N N . TYR B 1 50 ? -4.457 -3.082 8.289 1 97.5 50 TYR B N 1
ATOM 1486 C CA . TYR B 1 50 ? -5.781 -2.91 7.707 1 97.5 50 TYR B CA 1
ATOM 1487 C C . TYR B 1 50 ? -5.688 -2.582 6.219 1 97.5 50 TYR B C 1
ATOM 1489 O O . TYR B 1 50 ? -4.715 -1.969 5.773 1 97.5 50 TYR B O 1
ATOM 1497 N N . ILE B 1 51 ? -6.637 -3.004 5.547 1 98.56 51 ILE B N 1
ATOM 1498 C CA . ILE B 1 51 ? -6.98 -2.432 4.25 1 98.56 51 ILE B CA 1
ATOM 1499 C C . ILE B 1 51 ? -8.203 -1.531 4.387 1 98.56 51 ILE B C 1
ATOM 1501 O O . ILE B 1 51 ? -9.219 -1.94 4.949 1 98.56 51 ILE B O 1
ATOM 1505 N N . GLU B 1 52 ? -8.062 -0.323 4.055 1 98 52 GLU B N 1
ATOM 1506 C CA . GLU B 1 52 ? -9.211 0.541 3.816 1 98 52 GLU B CA 1
ATOM 1507 C C . GLU B 1 52 ? -9.719 0.398 2.385 1 98 52 GLU B C 1
ATOM 1509 O O . GLU B 1 52 ? -9.078 0.857 1.442 1 98 52 GLU B O 1
ATOM 1514 N N . LEU B 1 53 ? -10.82 -0.276 2.217 1 98.81 53 LEU B N 1
ATOM 1515 C CA . LEU B 1 53 ? -11.398 -0.528 0.903 1 98.81 53 LEU B CA 1
ATOM 1516 C C . LEU B 1 53 ? -12.508 0.479 0.594 1 98.81 53 LEU B C 1
ATOM 1518 O O . LEU B 1 53 ? -13.516 0.537 1.3 1 98.81 53 LEU B O 1
ATOM 1522 N N . GLN B 1 54 ? -12.297 1.226 -0.458 1 98.5 54 GLN B N 1
ATOM 1523 C CA . GLN B 1 54 ? -13.289 2.268 -0.709 1 98.5 54 GLN B CA 1
ATOM 1524 C C . GLN B 1 54 ? -13.688 2.305 -2.182 1 98.5 54 GLN B C 1
ATOM 1526 O O . GLN B 1 54 ? -12.875 2.002 -3.059 1 98.5 54 GLN B O 1
ATOM 1531 N N . THR B 1 55 ? -14.906 2.684 -2.467 1 98.56 55 THR B N 1
ATOM 1532 C CA . THR B 1 55 ? -15.375 2.986 -3.814 1 98.56 55 THR B CA 1
ATOM 1533 C C . THR B 1 55 ? -15.078 4.438 -4.18 1 98.56 55 THR B C 1
ATOM 1535 O O . THR B 1 55 ? -14.695 5.234 -3.32 1 98.56 55 THR B O 1
ATOM 1538 N N . ALA B 1 56 ? -15.188 4.707 -5.457 1 97.88 56 ALA B N 1
ATOM 1539 C CA . ALA B 1 56 ? -15.078 6.098 -5.887 1 97.88 56 ALA B CA 1
ATOM 1540 C C . ALA B 1 56 ? -16.156 6.957 -5.25 1 97.88 56 ALA B C 1
ATOM 1542 O O . ALA B 1 56 ? -17.188 6.441 -4.812 1 97.88 56 ALA B O 1
ATOM 1543 N N . LYS B 1 57 ? -15.922 8.219 -5.195 1 97.44 57 LYS B N 1
ATOM 1544 C CA . LYS B 1 57 ? -17 9.141 -4.863 1 97.44 57 LYS B CA 1
ATOM 1545 C C . LYS B 1 57 ? -18.047 9.188 -5.973 1 97.44 57 LYS B C 1
ATOM 1547 O O . LYS B 1 57 ? -17.766 8.836 -7.121 1 97.44 57 LYS B O 1
ATOM 1552 N N . VAL B 1 58 ? -19.188 9.625 -5.672 1 95.19 58 VAL B N 1
ATOM 1553 C CA . VAL B 1 58 ? -20.344 9.578 -6.555 1 95.19 58 VAL B CA 1
ATOM 1554 C C . VAL B 1 58 ? -20.047 10.336 -7.848 1 95.19 58 VAL B C 1
ATOM 1556 O O . VAL B 1 58 ? -20.516 9.945 -8.922 1 95.19 58 VAL B O 1
ATOM 1559 N N . ASP B 1 59 ? -19.297 11.336 -7.836 1 94.12 59 ASP B N 1
ATOM 1560 C CA . ASP B 1 59 ? -19.047 12.188 -9 1 94.12 59 ASP B CA 1
ATOM 1561 C C . ASP B 1 59 ? -17.688 11.898 -9.609 1 94.12 59 ASP B C 1
ATOM 1563 O O . ASP B 1 59 ? -17.188 12.68 -10.422 1 94.12 59 ASP B O 1
ATOM 1567 N N . GLU B 1 60 ? -17.125 10.727 -9.227 1 95.81 60 GLU B N 1
ATOM 1568 C CA . GLU B 1 60 ? -15.797 10.383 -9.703 1 95.81 60 GLU B CA 1
ATOM 1569 C C . GLU B 1 60 ? -15.789 9.023 -10.398 1 95.81 60 GLU B C 1
ATOM 1571 O O . GLU B 1 60 ? -16.609 8.156 -10.094 1 95.81 60 GLU B O 1
ATOM 1576 N N . THR B 1 61 ? -14.938 8.945 -11.352 1 96.19 61 THR B N 1
ATOM 1577 C CA . THR B 1 61 ? -14.602 7.664 -11.969 1 96.19 61 THR B CA 1
ATOM 1578 C C . THR B 1 61 ? -13.125 7.332 -11.773 1 96.19 61 THR B C 1
ATOM 1580 O O . THR B 1 61 ? -12.258 8.164 -12.039 1 96.19 61 THR B O 1
ATOM 1583 N N . LEU B 1 62 ? -12.883 6.16 -11.32 1 98.06 62 LEU B N 1
ATOM 1584 C CA . LEU B 1 62 ? -11.5 5.75 -11.117 1 98.06 62 LEU B CA 1
ATOM 1585 C C . LEU B 1 62 ? -10.844 5.363 -12.438 1 98.06 62 LEU B C 1
ATOM 1587 O O . LEU B 1 62 ? -11.438 4.637 -13.234 1 98.06 62 LEU B O 1
ATOM 1591 N N . SER B 1 63 ? -9.664 5.902 -12.695 1 98.06 63 SER B N 1
ATOM 1592 C CA . SER B 1 63 ? -8.883 5.336 -13.789 1 98.06 63 SER B CA 1
ATOM 1593 C C . SER B 1 63 ? -8.445 3.91 -13.477 1 98.06 63 SER B C 1
ATOM 1595 O O . SER B 1 63 ? -8.273 3.549 -12.305 1 98.06 63 SER B O 1
ATOM 1597 N N . PRO B 1 64 ? -8.289 3.076 -14.531 1 98.19 64 PRO B N 1
ATOM 1598 C CA . PRO B 1 64 ? -7.895 1.685 -14.289 1 98.19 64 PRO B CA 1
ATOM 1599 C C . PRO B 1 64 ? -6.523 1.562 -13.625 1 98.19 64 PRO B C 1
ATOM 1601 O O . PRO B 1 64 ? -5.66 2.42 -13.82 1 98.19 64 PRO B O 1
ATOM 1604 N N . TYR B 1 65 ? -6.363 0.551 -12.922 1 98.06 65 TYR B N 1
ATOM 1605 C CA . TYR B 1 65 ? -5.082 0.206 -12.32 1 98.06 65 TYR B CA 1
ATOM 1606 C C . TYR B 1 65 ? -3.992 0.1 -13.383 1 98.06 65 TYR B C 1
ATOM 1608 O O . TYR B 1 65 ? -4.23 -0.418 -14.477 1 98.06 65 TYR B O 1
ATOM 1616 N N . SER B 1 66 ? -2.826 0.54 -13.031 1 97.94 66 SER B N 1
ATOM 1617 C CA . SER B 1 66 ? -1.618 0.353 -13.828 1 97.94 66 SER B CA 1
ATOM 1618 C C . SER B 1 66 ? -0.397 0.141 -12.938 1 97.94 66 SER B C 1
ATOM 1620 O O . SER B 1 66 ? -0.248 0.804 -11.914 1 97.94 66 SER B O 1
ATOM 1622 N N . LYS B 1 67 ? 0.506 -0.741 -13.367 1 96.5 67 LYS B N 1
ATOM 1623 C CA . LYS B 1 67 ? 1.759 -0.94 -12.648 1 96.5 67 LYS B CA 1
ATOM 1624 C C . LYS B 1 67 ? 2.826 0.046 -13.109 1 96.5 67 LYS B C 1
ATOM 1626 O O . LYS B 1 67 ? 3.953 0.03 -12.617 1 96.5 67 LYS B O 1
ATOM 1631 N N . HIS B 1 68 ? 2.5 0.878 -14.07 1 97.5 68 HIS B N 1
ATOM 1632 C CA . HIS B 1 68 ? 3.463 1.823 -14.625 1 97.5 68 HIS B CA 1
ATOM 1633 C C . HIS B 1 68 ? 3.186 3.242 -14.141 1 97.5 68 HIS B C 1
ATOM 1635 O O . HIS B 1 68 ? 3.146 4.18 -14.938 1 97.5 68 HIS B O 1
ATOM 1641 N N . VAL B 1 69 ? 2.979 3.367 -12.867 1 98.25 69 VAL B N 1
ATOM 1642 C CA . VAL B 1 69 ? 2.684 4.656 -12.258 1 98.25 69 VAL B CA 1
ATOM 1643 C C . VAL B 1 69 ? 3.66 4.922 -11.109 1 98.25 69 VAL B C 1
ATOM 1645 O O . VAL B 1 69 ? 4.227 3.988 -10.539 1 98.25 69 VAL B O 1
ATOM 1648 N N . ALA B 1 70 ? 3.879 6.219 -10.852 1 98.75 70 ALA B N 1
ATOM 1649 C CA . ALA B 1 70 ? 4.547 6.586 -9.602 1 98.75 70 ALA B CA 1
ATOM 1650 C C . ALA B 1 70 ? 3.645 6.332 -8.398 1 98.75 70 ALA B C 1
ATOM 1652 O O . ALA B 1 70 ? 2.43 6.531 -8.477 1 98.75 70 ALA B O 1
ATOM 1653 N N . GLY B 1 71 ? 4.273 5.961 -7.289 1 98.75 71 GLY B N 1
ATOM 1654 C CA . GLY B 1 71 ? 3.494 5.668 -6.098 1 98.75 71 GLY B CA 1
ATOM 1655 C C . GLY B 1 71 ? 3.342 4.18 -5.84 1 98.75 71 GLY B C 1
ATOM 1656 O O . GLY B 1 71 ? 4.109 3.371 -6.363 1 98.75 71 GLY B O 1
ATOM 1657 N N . PRO B 1 72 ? 2.418 3.793 -4.953 1 98.81 72 PRO B N 1
ATOM 1658 C CA . PRO B 1 72 ? 2.219 2.381 -4.621 1 98.81 72 PRO B CA 1
ATOM 1659 C C . PRO B 1 72 ? 1.668 1.57 -5.793 1 98.81 72 PRO B C 1
ATOM 1661 O O . PRO B 1 72 ? 0.675 1.966 -6.41 1 98.81 72 PRO B O 1
ATOM 1664 N N . VAL B 1 73 ? 2.268 0.417 -5.996 1 98.56 73 VAL B N 1
ATOM 1665 C CA . VAL B 1 73 ? 1.84 -0.286 -7.199 1 98.56 73 VAL B CA 1
ATOM 1666 C C . VAL B 1 73 ? 1.475 -1.728 -6.852 1 98.56 73 VAL B C 1
ATOM 1668 O O . VAL B 1 73 ? 0.691 -2.363 -7.562 1 98.56 73 VAL B O 1
ATOM 1671 N N . HIS B 1 74 ? 2.109 -2.381 -5.887 1 98.69 74 HIS B N 1
ATOM 1672 C CA . HIS B 1 74 ? 1.697 -3.695 -5.41 1 98.69 74 HIS B CA 1
ATOM 1673 C C . HIS B 1 74 ? 2.123 -3.916 -3.963 1 98.69 74 HIS B C 1
ATOM 1675 O O . HIS B 1 74 ? 2.881 -3.117 -3.406 1 98.69 74 HIS B O 1
ATOM 1681 N N . PHE B 1 75 ? 1.526 -4.938 -3.336 1 98.62 75 PHE B N 1
ATOM 1682 C CA . PHE B 1 75 ? 1.958 -5.32 -1.997 1 98.62 75 PHE B CA 1
ATOM 1683 C C . PHE B 1 75 ? 2.043 -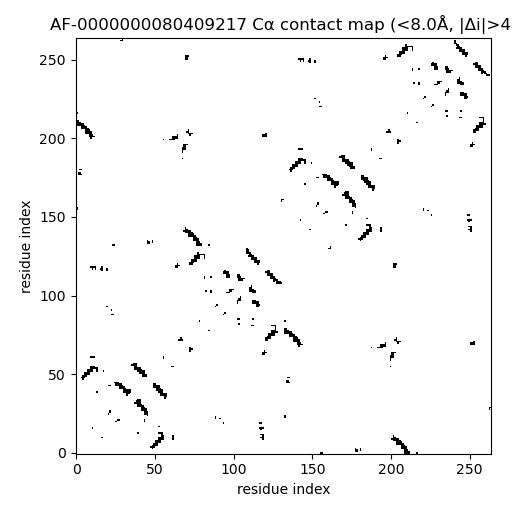6.836 -1.868 1 98.62 75 PHE B C 1
ATOM 1685 O O . PHE B 1 75 ? 1.647 -7.566 -2.779 1 98.62 75 PHE B O 1
ATOM 1692 N N . ALA B 1 76 ? 2.701 -7.211 -0.846 1 97.62 76 ALA B N 1
ATOM 1693 C CA . ALA B 1 76 ? 2.934 -8.641 -0.654 1 97.62 76 ALA B CA 1
ATOM 1694 C C . ALA B 1 76 ? 2.512 -9.078 0.745 1 97.62 76 ALA B C 1
ATOM 1696 O O . ALA B 1 76 ? 2.59 -8.297 1.698 1 97.62 76 ALA B O 1
ATOM 1697 N N . LEU B 1 77 ? 2.105 -10.281 0.791 1 97.88 77 LEU B N 1
ATOM 1698 C CA . LEU B 1 77 ? 1.753 -10.914 2.055 1 97.88 77 LEU B CA 1
ATOM 1699 C C . LEU B 1 77 ? 2.654 -12.117 2.328 1 97.88 77 LEU B C 1
ATOM 1701 O O . LEU B 1 77 ? 2.988 -12.867 1.41 1 97.88 77 LEU B O 1
ATOM 1705 N N . TYR B 1 78 ? 2.955 -12.203 3.574 1 95.75 78 TYR B N 1
ATOM 1706 C CA . TYR B 1 78 ? 3.549 -13.453 4.039 1 95.75 78 TYR B CA 1
ATOM 1707 C C . TYR B 1 78 ? 2.477 -14.508 4.289 1 95.75 78 TYR B C 1
ATOM 1709 O O . TYR B 1 78 ? 1.42 -14.203 4.848 1 95.75 78 TYR B O 1
ATOM 1717 N N . VAL B 1 79 ? 2.846 -15.68 3.816 1 96.12 79 VAL B N 1
ATOM 1718 C CA . VAL B 1 79 ? 1.982 -16.812 4.121 1 96.12 79 VAL B CA 1
ATOM 1719 C C . VAL B 1 79 ? 2.795 -17.906 4.797 1 96.12 79 VAL B C 1
ATOM 1721 O O . VAL B 1 79 ? 4.027 -17.922 4.719 1 96.12 79 VAL B O 1
ATOM 1724 N N . ASP B 1 80 ? 2.154 -18.781 5.543 1 94.25 80 ASP B N 1
ATOM 1725 C CA . ASP B 1 80 ? 2.848 -19.859 6.258 1 94.25 80 ASP B CA 1
ATOM 1726 C C . ASP B 1 80 ? 3.396 -20.906 5.289 1 94.25 80 ASP B C 1
ATOM 1728 O O . ASP B 1 80 ? 4.492 -21.422 5.492 1 94.25 80 ASP B O 1
ATOM 1732 N N . ASP B 1 81 ? 2.643 -21.281 4.316 1 95.75 81 ASP B N 1
ATOM 1733 C CA . ASP B 1 81 ? 2.918 -22.281 3.303 1 95.75 81 ASP B CA 1
ATOM 1734 C C . ASP B 1 81 ? 2.402 -21.844 1.934 1 95.75 81 ASP B C 1
ATOM 1736 O O . ASP B 1 81 ? 1.2 -21.906 1.669 1 95.75 81 ASP B O 1
ATOM 1740 N N . LEU B 1 82 ? 3.367 -21.453 1.076 1 96.62 82 LEU B N 1
ATOM 1741 C CA . LEU B 1 82 ? 3.014 -20.859 -0.214 1 96.62 82 LEU B CA 1
ATOM 1742 C C . LEU B 1 82 ? 2.232 -21.859 -1.064 1 96.62 82 LEU B C 1
ATOM 1744 O O . LEU B 1 82 ? 1.192 -21.516 -1.631 1 96.62 82 LEU B O 1
ATOM 1748 N N . GLU B 1 83 ? 2.662 -23.078 -1.159 1 96.44 83 GLU B N 1
ATOM 1749 C CA . GLU B 1 83 ? 2.018 -24.094 -1.978 1 96.44 83 GLU B CA 1
ATOM 1750 C C . GLU B 1 83 ? 0.588 -24.359 -1.514 1 96.44 83 GLU B C 1
ATOM 1752 O O . GLU B 1 83 ? -0.333 -24.422 -2.33 1 96.44 83 GLU B O 1
ATOM 1757 N N . ALA B 1 84 ? 0.423 -24.5 -0.263 1 97.38 84 ALA B N 1
ATOM 1758 C CA . ALA B 1 84 ? -0.899 -24.766 0.299 1 97.38 84 ALA B CA 1
ATOM 1759 C C . ALA B 1 84 ? -1.851 -23.609 0.03 1 97.38 84 ALA B C 1
ATOM 1761 O O . ALA B 1 84 ? -3.016 -23.812 -0.315 1 97.38 84 ALA B O 1
ATOM 1762 N N . GLU B 1 85 ? -1.344 -22.391 0.192 1 97.31 85 GLU B N 1
ATOM 1763 C CA . GLU B 1 85 ? -2.188 -21.219 -0 1 97.31 85 GLU B CA 1
ATOM 1764 C C . GLU B 1 85 ? -2.582 -21.062 -1.466 1 97.31 85 GLU B C 1
ATOM 1766 O O . GLU B 1 85 ? -3.725 -20.703 -1.771 1 97.31 85 GLU B O 1
ATOM 1771 N N . VAL B 1 86 ? -1.676 -21.297 -2.344 1 97.44 86 VAL B N 1
ATOM 1772 C CA . VAL B 1 86 ? -1.962 -21.219 -3.771 1 97.44 86 VAL B CA 1
ATOM 1773 C C . VAL B 1 86 ? -3.041 -22.219 -4.148 1 97.44 86 VAL B C 1
ATOM 1775 O O . VAL B 1 86 ? -4.004 -21.891 -4.844 1 97.44 86 VAL B O 1
ATOM 1778 N N . ARG B 1 87 ? -2.881 -23.406 -3.66 1 97.69 87 ARG B N 1
ATOM 1779 C CA . ARG B 1 87 ? -3.879 -24.438 -3.936 1 97.69 87 ARG B CA 1
ATOM 1780 C C . ARG B 1 87 ? -5.254 -24.016 -3.42 1 97.69 87 ARG B C 1
ATOM 1782 O O . ARG B 1 87 ? -6.258 -24.172 -4.117 1 97.69 87 ARG B O 1
ATOM 1789 N N . ARG B 1 88 ? -5.285 -23.516 -2.258 1 97.69 88 ARG B N 1
ATOM 1790 C CA . ARG B 1 88 ? -6.539 -23.062 -1.661 1 97.69 88 ARG B CA 1
ATOM 1791 C C . ARG B 1 88 ? -7.184 -21.969 -2.5 1 97.69 88 ARG B C 1
ATOM 1793 O O . ARG B 1 88 ? -8.375 -22.031 -2.807 1 97.69 88 ARG B O 1
ATOM 1800 N N . LEU B 1 89 ? -6.426 -21 -2.861 1 97.81 89 LEU B N 1
ATOM 1801 C CA . LEU B 1 89 ? -6.941 -19.844 -3.604 1 97.81 89 LEU B CA 1
ATOM 1802 C C . LEU B 1 89 ? -7.352 -20.25 -5.016 1 97.81 89 LEU B C 1
ATOM 1804 O O . LEU B 1 89 ? -8.305 -19.703 -5.574 1 97.81 89 LEU B O 1
ATOM 1808 N N . GLU B 1 90 ? -6.629 -21.219 -5.594 1 97.25 90 GLU B N 1
ATOM 1809 C CA . GLU B 1 90 ? -7.047 -21.781 -6.871 1 97.25 90 GLU B CA 1
ATOM 1810 C C . GLU B 1 90 ? -8.445 -22.391 -6.773 1 97.25 90 GLU B C 1
ATOM 1812 O O . GLU B 1 90 ? -9.281 -22.188 -7.66 1 97.25 90 GLU B O 1
ATOM 1817 N N . SER B 1 91 ? -8.664 -23.062 -5.734 1 97.94 91 SER B N 1
ATOM 1818 C CA . SER B 1 91 ? -9.953 -23.719 -5.543 1 97.94 91 SER B CA 1
ATOM 1819 C C . SER B 1 91 ? -11.078 -22.703 -5.367 1 97.94 91 SER B C 1
ATOM 1821 O O . SER B 1 91 ? -12.242 -23.016 -5.609 1 97.94 91 SER B O 1
ATOM 1823 N N . LEU B 1 92 ? -10.742 -21.531 -4.941 1 97.38 92 LEU B N 1
ATOM 1824 C CA . LEU B 1 92 ? -11.719 -20.469 -4.727 1 97.38 92 LEU B CA 1
ATOM 1825 C C . LEU B 1 92 ? -11.922 -19.656 -6 1 97.38 92 LEU B C 1
ATOM 1827 O O . LEU B 1 92 ? -12.742 -18.734 -6.027 1 97.38 92 LEU B O 1
ATOM 1831 N N . GLY B 1 93 ? -11.078 -19.953 -6.992 1 97 93 GLY B N 1
ATOM 1832 C CA . GLY B 1 93 ? -11.25 -19.297 -8.273 1 97 93 GLY B CA 1
ATOM 1833 C C . GLY B 1 93 ? -10.586 -17.938 -8.352 1 97 93 GLY B C 1
ATOM 1834 O O . GLY B 1 93 ? -10.945 -17.094 -9.188 1 97 93 GLY B O 1
ATOM 1835 N N . VAL B 1 94 ? -9.648 -17.656 -7.512 1 96.94 94 VAL B N 1
ATOM 1836 C CA . VAL B 1 94 ? -8.906 -16.406 -7.527 1 96.94 94 VAL B CA 1
ATOM 1837 C C . VAL B 1 94 ? -8.047 -16.328 -8.789 1 96.94 94 VAL B C 1
ATOM 1839 O O . VAL B 1 94 ? -7.488 -17.344 -9.227 1 96.94 94 VAL B O 1
ATOM 1842 N N . THR B 1 95 ? -7.957 -15.148 -9.336 1 97.38 95 THR B N 1
ATOM 1843 C CA . THR B 1 95 ? -7.156 -14.945 -10.539 1 97.38 95 THR B CA 1
ATOM 1844 C C . THR B 1 95 ? -5.676 -14.844 -10.195 1 97.38 95 THR B C 1
ATOM 1846 O O . THR B 1 95 ? -5.281 -14.039 -9.352 1 97.38 95 THR B O 1
ATOM 1849 N N . PHE B 1 96 ? -4.879 -15.656 -10.859 1 97.94 96 PHE B N 1
ATOM 1850 C CA . PHE B 1 96 ? -3.43 -15.633 -10.703 1 97.94 96 PHE B CA 1
ATOM 1851 C C . PHE B 1 96 ? -2.768 -15.008 -11.93 1 97.94 96 PHE B C 1
ATOM 1853 O O . PHE B 1 96 ? -3.396 -14.875 -12.984 1 97.94 96 PHE B O 1
ATOM 1860 N N . LEU B 1 97 ? -1.568 -14.531 -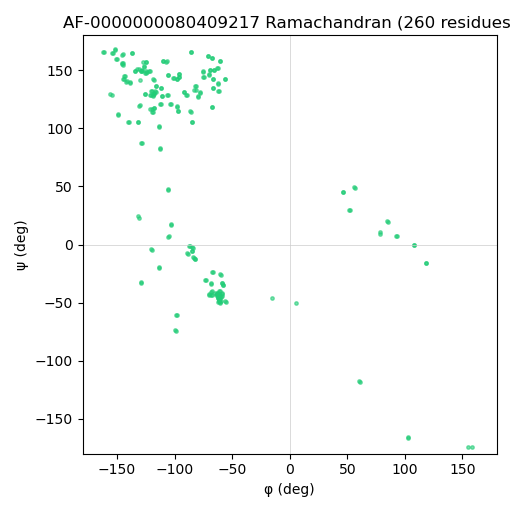11.703 1 96.94 97 LEU B N 1
ATOM 1861 C CA . LEU B 1 97 ? -0.682 -14.102 -12.781 1 96.94 97 LEU B CA 1
ATOM 1862 C C . LEU B 1 97 ? 0.531 -15.016 -12.891 1 96.94 97 LEU B C 1
ATOM 1864 O O . LEU B 1 97 ? 1.607 -14.695 -12.383 1 96.94 97 LEU B O 1
ATOM 1868 N N . PRO B 1 98 ? 0.368 -16.125 -13.555 1 94.25 98 PRO B N 1
ATOM 1869 C CA . PRO B 1 98 ? 1.438 -17.125 -13.609 1 94.25 98 PRO B CA 1
ATOM 1870 C C . PRO B 1 98 ? 2.641 -16.656 -14.422 1 94.25 98 PRO B C 1
ATOM 1872 O O . PRO B 1 98 ? 2.51 -15.766 -15.266 1 94.25 98 PRO B O 1
ATOM 1875 N N . LYS B 1 99 ? 3.717 -17.156 -14.031 1 89.69 99 LYS B N 1
ATOM 1876 C CA . LYS B 1 99 ? 4.957 -17.016 -14.781 1 89.69 99 LYS B CA 1
ATOM 1877 C C . LYS B 1 99 ? 5.625 -18.375 -14.992 1 89.69 99 LYS B C 1
ATOM 1879 O O . LYS B 1 99 ? 5.492 -19.266 -14.156 1 89.69 99 LYS B O 1
ATOM 1884 N N . HIS B 1 100 ? 6.309 -18.5 -16.078 1 86.19 100 HIS B N 1
ATOM 1885 C CA . HIS B 1 100 ? 7.062 -19.703 -16.391 1 86.19 100 HIS B CA 1
ATOM 1886 C C . HIS B 1 100 ? 6.195 -20.953 -16.266 1 86.19 100 HIS B C 1
ATOM 1888 O O . HIS B 1 100 ? 6.645 -21.969 -15.734 1 86.19 100 HIS B O 1
ATOM 1894 N N . GLY B 1 101 ? 4.922 -20.875 -16.484 1 82.69 101 GLY B N 1
ATOM 1895 C CA . GLY B 1 101 ? 4.023 -22.016 -16.609 1 82.69 101 GLY B CA 1
ATOM 1896 C C . GLY B 1 101 ? 3.367 -22.406 -15.297 1 82.69 101 GLY B C 1
ATOM 1897 O O . GLY B 1 101 ? 2.703 -23.438 -15.211 1 82.69 101 GLY B O 1
ATOM 1898 N N . GLY B 1 102 ? 3.592 -21.578 -14.328 1 91.75 102 GLY B N 1
ATOM 1899 C CA . GLY B 1 102 ? 2.957 -21.938 -13.07 1 91.75 102 GLY B CA 1
ATOM 1900 C C . GLY B 1 102 ? 2.635 -20.734 -12.203 1 91.75 102 GLY B C 1
ATOM 1901 O O . GLY B 1 102 ? 3.082 -19.625 -12.484 1 91.75 102 GLY B O 1
ATOM 1902 N N . ASN B 1 103 ? 1.774 -21.094 -11.148 1 95.81 103 ASN B N 1
ATOM 1903 C CA . ASN B 1 103 ? 1.344 -20.047 -10.227 1 95.81 103 ASN B CA 1
ATOM 1904 C C . ASN B 1 103 ? 2.379 -19.797 -9.133 1 95.81 103 ASN B C 1
ATOM 1906 O O . ASN B 1 103 ? 2.277 -18.828 -8.391 1 95.81 103 ASN B O 1
ATOM 1910 N N . ILE B 1 104 ? 3.33 -20.672 -9.039 1 95.75 104 ILE B N 1
ATOM 1911 C CA . ILE B 1 104 ? 4.473 -20.484 -8.156 1 95.75 104 ILE B CA 1
ATOM 1912 C C . ILE B 1 104 ? 5.766 -20.5 -8.969 1 95.75 104 ILE B C 1
ATOM 1914 O O . ILE B 1 104 ? 5.984 -21.406 -9.773 1 95.75 104 ILE B O 1
ATOM 1918 N N . TYR B 1 105 ? 6.52 -19.469 -8.727 1 92.12 105 TYR B N 1
ATOM 1919 C CA . TYR B 1 105 ? 7.762 -19.391 -9.492 1 92.12 105 TYR B CA 1
ATOM 1920 C C . TYR B 1 105 ? 8.883 -18.781 -8.664 1 92.12 105 TYR B C 1
ATOM 1922 O O . TYR B 1 105 ? 8.617 -18.078 -7.68 1 92.12 105 TYR B O 1
ATOM 1930 N N . PHE B 1 106 ? 10.055 -19.109 -9.055 1 88 106 PHE B N 1
ATOM 1931 C CA . PHE B 1 106 ? 11.242 -18.688 -8.328 1 88 106 PHE B CA 1
ATOM 1932 C C . PHE B 1 106 ? 11.641 -17.266 -8.734 1 88 106 PHE B C 1
ATOM 1934 O O . PHE B 1 106 ? 11.609 -16.922 -9.922 1 88 106 PHE B O 1
ATOM 1941 N N . VAL B 1 107 ? 11.914 -16.453 -7.68 1 81.81 107 VAL B N 1
ATOM 1942 C CA . VAL B 1 107 ? 12.461 -15.109 -7.867 1 81.81 107 VAL B CA 1
ATOM 1943 C C . VAL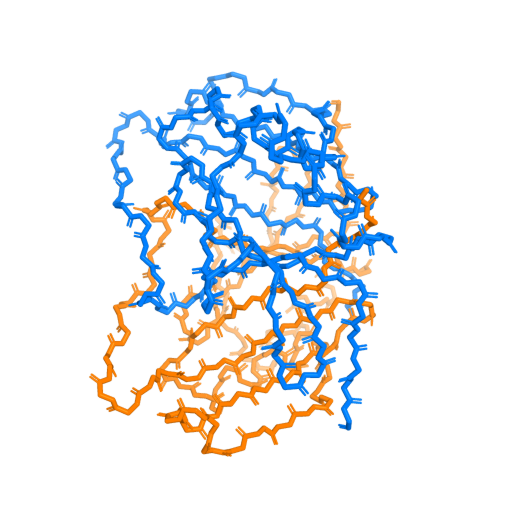 B 1 107 ? 13.68 -14.922 -6.973 1 81.81 107 VAL B C 1
ATOM 1945 O O . VAL B 1 107 ? 13.68 -15.344 -5.816 1 81.81 107 VAL B O 1
ATOM 1948 N N . VAL B 1 108 ? 14.711 -14.258 -7.391 1 72.81 108 VAL B N 1
ATOM 1949 C CA . VAL B 1 108 ? 16.016 -13.93 -6.828 1 72.81 108 VAL B CA 1
ATOM 1950 C C . VAL B 1 108 ? 16.203 -14.641 -5.492 1 72.81 108 VAL B C 1
ATOM 1952 O O . VAL B 1 108 ? 17.188 -15.359 -5.293 1 72.81 108 VAL B O 1
ATOM 1955 N N . ASP B 1 109 ? 15.172 -14.523 -4.539 1 72.62 109 ASP B N 1
ATOM 1956 C CA . ASP B 1 109 ? 15.5 -15.031 -3.213 1 72.62 109 ASP B CA 1
ATOM 1957 C C . ASP B 1 109 ? 14.406 -15.961 -2.699 1 72.62 109 ASP B C 1
ATOM 1959 O O . ASP B 1 109 ? 14.289 -16.188 -1.492 1 72.62 109 ASP B O 1
ATOM 1963 N N . GLY B 1 110 ? 13.695 -16.484 -3.568 1 85.25 110 GLY B N 1
ATOM 1964 C CA . GLY B 1 110 ? 12.656 -17.391 -3.111 1 85.25 110 GLY B CA 1
ATOM 1965 C C . GLY B 1 110 ? 11.539 -17.578 -4.125 1 85.25 110 GLY B C 1
ATOM 1966 O O . GLY B 1 110 ? 11.688 -17.203 -5.293 1 85.25 110 GLY B O 1
ATOM 1967 N N . HIS B 1 111 ? 10.586 -18.281 -3.682 1 91.94 111 HIS B N 1
ATOM 1968 C CA . HIS B 1 111 ? 9.414 -18.5 -4.523 1 91.94 111 HIS B CA 1
ATOM 1969 C C . HIS B 1 111 ? 8.305 -17.516 -4.184 1 91.94 111 HIS B C 1
ATOM 1971 O O . HIS B 1 111 ? 8.18 -17.078 -3.037 1 91.94 111 HIS B O 1
ATOM 1977 N N . LEU B 1 112 ? 7.621 -17.125 -5.199 1 94.31 112 LEU B N 1
ATOM 1978 C CA . LEU B 1 112 ? 6.434 -16.312 -4.922 1 94.31 112 LEU B CA 1
ATOM 1979 C C . LEU B 1 112 ? 5.324 -16.609 -5.922 1 94.31 112 LEU B C 1
ATOM 1981 O O . LEU B 1 112 ? 5.539 -17.344 -6.895 1 94.31 112 LEU B O 1
ATOM 1985 N N . SER B 1 113 ? 4.152 -16.219 -5.598 1 96.94 113 SER B N 1
ATOM 1986 C CA . SER B 1 113 ? 2.975 -16.219 -6.461 1 96.94 113 SER B CA 1
ATOM 1987 C C . SER B 1 113 ? 2.387 -14.812 -6.598 1 96.94 113 SER B C 1
ATOM 1989 O O . SER B 1 113 ? 2.521 -13.992 -5.691 1 96.94 113 SER B O 1
ATOM 1991 N N . LYS B 1 114 ? 1.794 -14.578 -7.738 1 97.88 114 LYS B N 1
ATOM 1992 C CA . LYS B 1 114 ? 1.141 -13.297 -7.957 1 97.88 114 LYS B CA 1
ATOM 1993 C C . LYS B 1 114 ? -0.345 -13.477 -8.258 1 97.88 114 LYS B C 1
ATOM 1995 O O . LYS B 1 114 ? -0.723 -14.312 -9.07 1 97.88 114 LYS B O 1
ATOM 2000 N N . LEU B 1 115 ? -1.078 -12.711 -7.578 1 98.44 115 LEU B N 1
ATOM 2001 C CA . LEU B 1 115 ? -2.52 -12.625 -7.789 1 98.44 115 LEU B CA 1
ATOM 2002 C C . LEU B 1 115 ? -2.902 -11.289 -8.406 1 98.44 115 LEU B C 1
ATOM 2004 O O . LEU B 1 115 ? -2.156 -10.312 -8.297 1 98.44 115 LEU B O 1
ATOM 2008 N N . LYS B 1 116 ? -4.02 -11.297 -9.023 1 98.5 116 LYS B N 1
ATOM 2009 C CA . LYS B 1 116 ? -4.645 -10.062 -9.484 1 98.5 116 LYS B CA 1
ATOM 2010 C C . LYS B 1 116 ? -5.996 -9.844 -8.805 1 98.5 116 LYS B C 1
ATOM 2012 O O . LYS B 1 116 ? -6.906 -10.656 -8.953 1 98.5 116 LYS B O 1
ATOM 2017 N N . ALA B 1 117 ? -6.145 -8.797 -8.055 1 98.75 117 ALA B N 1
ATOM 2018 C CA . ALA B 1 117 ? -7.406 -8.438 -7.41 1 98.75 117 ALA B CA 1
ATOM 2019 C C . ALA B 1 117 ? -8.422 -7.945 -8.438 1 98.75 117 ALA B C 1
ATOM 2021 O O . ALA B 1 117 ? -8.062 -7.574 -9.555 1 98.75 117 ALA B O 1
ATOM 2022 N N . PRO B 1 118 ? -9.672 -7.926 -8.078 1 98.62 118 PRO B N 1
ATOM 2023 C CA . PRO B 1 118 ? -10.711 -7.488 -9.016 1 98.62 118 PRO B CA 1
ATOM 2024 C C . PRO B 1 118 ? -10.484 -6.066 -9.523 1 98.62 118 PRO B C 1
ATOM 2026 O O . PRO B 1 118 ? -10.781 -5.766 -10.68 1 98.62 118 PRO B O 1
ATOM 2029 N N . GLU B 1 119 ? -9.938 -5.184 -8.664 1 98.62 119 GLU B N 1
ATOM 2030 C CA . GLU B 1 119 ? -9.711 -3.803 -9.086 1 98.62 119 GLU B CA 1
ATOM 2031 C C . GLU B 1 119 ? -8.383 -3.662 -9.828 1 98.62 119 GLU B C 1
ATOM 2033 O O . GLU B 1 119 ? -8.047 -2.578 -10.305 1 98.62 119 GLU B O 1
ATOM 2038 N N . GLY B 1 120 ? -7.641 -4.688 -9.875 1 98.56 120 GLY B N 1
ATOM 2039 C CA . GLY B 1 120 ? -6.461 -4.664 -10.727 1 98.56 120 GLY B CA 1
ATOM 2040 C C . GLY B 1 120 ? -5.164 -4.828 -9.953 1 98.56 120 GLY B C 1
ATOM 2041 O O . GLY B 1 120 ? -4.141 -5.211 -10.523 1 98.56 120 GLY B O 1
ATOM 2042 N N . THR B 1 121 ? -5.188 -4.648 -8.672 1 98.69 121 THR B N 1
ATOM 2043 C CA . THR B 1 121 ? -3.977 -4.652 -7.859 1 98.69 121 THR B CA 1
ATOM 2044 C C . THR B 1 121 ? -3.281 -6.012 -7.934 1 98.69 121 THR B C 1
ATOM 2046 O O . THR B 1 121 ? -3.936 -7.055 -7.879 1 98.69 121 THR B O 1
ATOM 2049 N N . ILE B 1 122 ? -1.997 -5.941 -8.031 1 98.56 122 ILE B N 1
ATOM 2050 C CA . ILE B 1 122 ? -1.181 -7.148 -7.969 1 98.56 122 ILE B CA 1
ATOM 2051 C C . ILE B 1 122 ? -0.794 -7.434 -6.52 1 98.56 122 ILE B C 1
ATOM 2053 O O . ILE B 1 122 ? -0.349 -6.535 -5.801 1 98.56 122 ILE B O 1
ATOM 2057 N N . ILE B 1 123 ? -1.037 -8.641 -6.094 1 98.5 123 ILE B N 1
ATOM 2058 C CA . ILE B 1 123 ? -0.655 -9.078 -4.754 1 98.5 123 ILE B CA 1
ATOM 2059 C C . ILE B 1 123 ? 0.327 -10.242 -4.855 1 98.5 123 ILE B C 1
ATOM 2061 O O . ILE B 1 123 ? 0.062 -11.227 -5.551 1 98.5 123 ILE B O 1
ATOM 2065 N N . GLU B 1 124 ? 1.388 -10.07 -4.176 1 97.5 124 GLU B N 1
ATOM 2066 C CA . GLU B 1 124 ? 2.371 -11.148 -4.113 1 97.5 124 GLU B CA 1
ATOM 2067 C C . GLU B 1 124 ? 2.213 -11.969 -2.834 1 97.5 124 GLU B C 1
ATOM 2069 O O . GLU B 1 124 ? 1.942 -11.414 -1.766 1 97.5 124 GLU B O 1
ATOM 2074 N N . LEU B 1 125 ? 2.408 -13.273 -2.98 1 97.31 125 LEU B N 1
ATOM 2075 C CA . LEU B 1 125 ? 2.457 -14.18 -1.84 1 97.31 125 LEU B CA 1
ATOM 2076 C C . LEU B 1 125 ? 3.832 -14.828 -1.718 1 97.31 125 LEU B C 1
ATOM 2078 O O . LEU B 1 125 ? 4.383 -15.312 -2.707 1 97.31 125 LEU B O 1
ATOM 2082 N N . ARG B 1 126 ? 4.297 -14.766 -0.53 1 95.31 126 ARG B N 1
ATOM 2083 C CA . ARG B 1 126 ? 5.586 -15.406 -0.284 1 95.31 126 ARG B CA 1
ATOM 2084 C C . ARG B 1 126 ? 5.637 -16.016 1.109 1 95.31 126 ARG B C 1
ATOM 2086 O O . ARG B 1 126 ? 4.914 -15.594 2.01 1 95.31 126 ARG B O 1
ATOM 2093 N N . ASP B 1 127 ? 6.527 -17.078 1.274 1 94.31 127 ASP B N 1
ATOM 2094 C CA . ASP B 1 127 ? 6.684 -17.672 2.598 1 94.31 127 ASP B CA 1
ATOM 2095 C C . ASP B 1 127 ? 8.125 -17.562 3.088 1 94.31 127 ASP B C 1
ATOM 2097 O O . ASP B 1 127 ? 8.438 -17.953 4.211 1 94.31 127 ASP B O 1
ATOM 2101 N N . THR B 1 128 ? 8.938 -17.062 2.279 1 88.88 128 THR B N 1
ATOM 2102 C CA . THR B 1 128 ? 10.328 -16.797 2.648 1 88.88 128 THR B CA 1
ATOM 2103 C C . THR B 1 128 ? 10.789 -15.453 2.088 1 88.88 128 THR B C 1
ATOM 2105 O O . THR B 1 128 ? 10.242 -14.969 1.094 1 88.88 128 THR B O 1
ATOM 2108 N N . PHE B 1 129 ? 11.508 -14.773 2.859 1 82.31 129 PHE B N 1
ATOM 2109 C CA . PHE B 1 129 ? 12.102 -13.523 2.395 1 82.31 129 PHE B CA 1
ATOM 2110 C C . PHE B 1 129 ? 13.438 -13.273 3.088 1 82.31 129 PHE B C 1
ATOM 2112 O O . PHE B 1 129 ? 13.5 -13.211 4.316 1 82.31 129 PHE B O 1
ATOM 2119 N N . VAL B 1 130 ? 14.453 -13.352 2.338 1 79 130 VAL B N 1
ATOM 2120 C CA . VAL B 1 130 ? 15.773 -13.062 2.893 1 79 130 VAL B CA 1
ATOM 2121 C C . VAL B 1 130 ? 16.391 -11.875 2.164 1 79 130 VAL B C 1
ATOM 2123 O O . VAL B 1 130 ? 16.453 -11.852 0.933 1 79 130 VAL B O 1
ATOM 2126 N N . ILE B 1 131 ? 16.547 -10.852 2.898 1 75.56 131 ILE B N 1
ATOM 2127 C CA . ILE B 1 131 ? 17.344 -9.758 2.363 1 75.56 131 ILE B CA 1
ATOM 2128 C C . ILE B 1 131 ? 18.828 -10.016 2.66 1 75.56 131 ILE B C 1
ATOM 2130 O O . ILE B 1 131 ? 19.188 -10.273 3.807 1 75.56 131 ILE B O 1
ATOM 2134 N N . LYS B 1 132 ? 19.516 -10.227 1.546 1 62.38 132 LYS B N 1
ATOM 2135 C CA . LYS B 1 132 ? 20.938 -10.5 1.705 1 62.38 132 LYS B CA 1
ATOM 2136 C C . LYS B 1 132 ? 21.703 -9.242 2.119 1 62.38 132 LYS B C 1
ATOM 2138 O O . LYS B 1 132 ? 21.344 -8.133 1.706 1 62.38 132 LYS B O 1
#

Nearest PDB structures (foldseek):
  3ey7-assembly1_B  TM=6.722E-01  e=3.649E-07  Vibrio cholerae
  3ey8-assembly1_A  TM=6.773E-01  e=5.569E-07  Vibrio cholerae
  3zw5-assembly1_B  TM=6.612E-01  e=6.284E-07  Homo sapiens
  3zw5-assembly1_A  TM=6.567E-01  e=6.284E-07  Homo sapiens
  3hnq-assembly1_A  TM=7.007E-01  e=2.521E-06  Salmonella enterica subsp. enterica serovar Typhimurium

pLDDT: mean 95.31, std 5.92, range [62.28, 98.88]

InterPro domains:
  IPR029068 Glyoxalase/Bleomycin resistance protein/Dihydroxybiphenyl dioxygenase [G3DSA:3.10.180.10] (1-127)
  IPR029068 Glyoxalase/Bleomycin resistance protein/Dihydroxybiphenyl dioxygenase [SSF54593] (2-126)
  IPR037523 Vicinal oxygen chelate (VOC), core domain [PS51819] (3-128)

Organism: NCBI:txid1345023

Solvent-accessible surface area (backbone atoms only — not comparable to full-atom values): 13734 Å² total; per-residue (Å²): 104,58,39,71,36,34,41,31,32,28,25,89,48,59,67,59,35,51,53,51,44,40,74,60,55,30,39,82,71,39,80,37,68,67,40,91,55,8,63,35,38,29,37,28,36,38,85,80,35,33,37,38,42,27,38,49,40,78,93,50,75,59,42,77,45,64,81,58,34,22,14,56,45,38,38,30,33,32,28,86,48,50,69,61,50,50,54,53,40,51,75,70,64,56,50,66,56,60,47,98,90,28,62,64,38,80,46,102,62,38,51,35,30,36,33,44,46,78,36,51,34,40,38,36,39,24,55,58,80,66,84,117,105,58,40,72,34,33,40,31,32,28,24,90,47,58,69,58,36,52,52,51,44,40,74,61,56,31,40,80,70,40,78,35,68,65,40,91,56,7,63,33,38,28,38,28,35,38,85,81,34,33,36,39,42,28,37,49,40,77,93,50,74,59,41,77,46,62,80,57,35,22,15,56,46,38,39,29,32,34,29,85,48,50,69,62,50,50,53,52,39,52,74,72,65,57,50,67,55,61,47,97,88,28,62,64,38,81,46,105,65,38,52,38,28,36,32,46,45,78,36,50,34,40,38,36,40,23,55,60,82,64,84,117

Secondary structure (DSSP, 8-state):
--EEEEEEEE-S-HHHHHHHHHHTT-EEEEEEEEETTEEEEEEEEETTEEEEEEPPBTT--PBPP-SSBSEEEEEEEE-S-HHHHHHHHHHTT--B--BTTBSSEEETTEEEEEEE-TTS-EEEEES-----/--EEEEEEEE-S-HHHHHHHHHHTT-EEEEEEEEETTEEEEEEEEETTEEEEEEPPBTT--PBPP-SSBSEEEEEEEE-S-HHHHHHHHHHTT--B--BTTBSSEEETTEEEEEEE-TTS-EEEEES-----

Foldseek 3Di:
DDDAQEAEDEAQDQVQQVVVVVLVVWAWPDWDACPPQWRIWTWTDDPRYIYTYTYDHPPDDDDAQDCPDPDDAAEEDADQDQVVSVVSVVVVVFAWDDDPPDQWDDDPWAIKGWGAGPRGHIYIYDHDDDDD/DDDAQEAEDEAQDQVQQVVVVVLVVWAWPDWDACPPQWRIWTWTDDPRYIYTYTYDHPPDDDDAQDCPDPDDAAEEDADQDQVVSVVSVVVVVFAWDDDPPDQWDDDPWGIWGWGAGNRGHIYIYDHDDDDD

Radius of gyration: 17.87 Å; Cα contacts (8 Å, |Δi|>4): 648; chains: 2; bounding box: 44×50×41 Å